Protein AF-0000000087043445 (afdb_homodimer)

Secondary structure (DSSP, 8-state):
------------------PPPPSS---SHHHHHHHHHHHHHHHHHHHHHHHHHTT-EEEEEEE-TT--EEEEESS--S-GGGSTTTSHHHHT-/------------------PPPPSS---SHHHHHHHHHHHHHHHHHHHHHHHHHTT-EEEEEEE-TT--EEEEESS--S-GGGSTTTSHHHHT-

Foldseek 3Di:
DPPPPPPPPPPPPVPPPDDDDDPDQDDPPVVNVVVCVVVVVVVQVVQVVCCVVVVDWDKDWDADPVGDIDIDTDDPPPPCCPPPCNVVVVPPD/DPPPPPPPPPPPPVPPPDDDDDPDQDDPPVVNVVCCVVVVVVVQVVQVVCCVVVVDWDKDWDADPVGDIDIDTDDPPPPCCPPDCNVVVVPPD

Sequence (186 aa):
MEFPDVESESSSQKKMGRVKIEINRIENTTNRQVTFRKRRNGLLKKAYELSVLCDAEVALVVFSGRGRLCEYANRFPFNPFLSSANLLIFFSSMEFPDVESESSSQKKMGRVKIEINRIENTTNRQVTFRKRRNGLLKKAYELSVLCDAEVALVVFSGRGRLCEYANRFPFNPFLSSANLLIFFSS

Organism: Hibiscus syriacus (NCBI:txid106335)

pLDDT: mean 72.51, std 27.12, range [26.03, 98.69]

Structure (mmCIF, N/CA/C/O backbone):
data_AF-0000000087043445-model_v1
#
loop_
_entity.id
_entity.type
_entity.pdbx_description
1 polymer 'Floral homeotic protein AGAMOUS'
#
loop_
_atom_site.group_PDB
_atom_site.id
_atom_site.type_symbol
_atom_site.label_atom_id
_atom_site.label_alt_id
_atom_site.label_comp_id
_atom_site.label_asym_id
_atom_site.label_entity_id
_atom_site.label_seq_id
_atom_site.pdbx_PDB_ins_code
_atom_site.Cartn_x
_atom_site.Cartn_y
_atom_site.Cartn_z
_atom_site.occupancy
_atom_site.B_iso_or_equiv
_atom_site.auth_seq_id
_atom_site.auth_comp_id
_atom_site.auth_asym_id
_atom_site.auth_atom_id
_atom_site.pdbx_PDB_model_num
ATOM 1 N N . MET A 1 1 ? -5.277 1.987 -66.188 1 26.03 1 MET A N 1
ATOM 2 C CA . MET A 1 1 ? -4.082 1.987 -65.312 1 26.03 1 MET A CA 1
ATOM 3 C C . MET A 1 1 ? -4.445 2.188 -63.875 1 26.03 1 MET A C 1
ATOM 5 O O . MET A 1 1 ? -4.828 3.287 -63.469 1 26.03 1 MET A O 1
ATOM 9 N N . GLU A 1 2 ? -5.176 1.255 -63.219 1 32.53 2 GLU A N 1
ATOM 10 C CA . GLU A 1 2 ? -5.723 1.329 -61.875 1 32.53 2 GLU A CA 1
ATOM 11 C C . GLU A 1 2 ? -4.613 1.522 -60.844 1 32.53 2 GLU A C 1
ATOM 13 O O . GLU A 1 2 ? -3.561 0.89 -60.938 1 32.53 2 GLU A O 1
ATOM 18 N N . PHE A 1 3 ? -4.355 2.809 -60.406 1 31.34 3 PHE A N 1
ATOM 19 C CA . PHE A 1 3 ? -3.293 3.076 -59.438 1 31.34 3 PHE A CA 1
ATOM 20 C C . PHE A 1 3 ? -3.41 2.152 -58.25 1 31.34 3 PHE A C 1
ATOM 22 O O . PHE A 1 3 ? -4.504 1.96 -57.719 1 31.34 3 PHE A O 1
ATOM 29 N N . PRO A 1 4 ? -2.611 1.099 -58.188 1 34.19 4 PRO A N 1
ATOM 30 C CA . PRO A 1 4 ? -2.701 0.21 -57.031 1 34.19 4 PRO A CA 1
ATOM 31 C C . PRO A 1 4 ? -2.709 0.969 -55.719 1 34.19 4 PRO A C 1
ATOM 33 O O . PRO A 1 4 ? -2.17 2.076 -55.625 1 34.19 4 PRO A O 1
ATOM 36 N N . ASP A 1 5 ? -3.789 0.954 -54.969 1 37.91 5 ASP A N 1
ATOM 37 C CA . ASP A 1 5 ? -3.992 1.419 -53.594 1 37.91 5 ASP A CA 1
ATOM 38 C C . ASP A 1 5 ? -2.76 1.151 -52.75 1 37.91 5 ASP A C 1
ATOM 40 O O . ASP A 1 5 ? -2.32 0.006 -52.625 1 37.91 5 ASP A O 1
ATOM 44 N N . VAL A 1 6 ? -1.716 1.976 -52.875 1 34.97 6 VAL A N 1
ATOM 45 C CA . VAL A 1 6 ? -0.587 1.986 -51.938 1 34.97 6 VAL A CA 1
ATOM 46 C C . VAL A 1 6 ? -1.081 1.727 -50.5 1 34.97 6 VAL A C 1
ATOM 48 O O . VAL A 1 6 ? -1.881 2.498 -49.969 1 34.97 6 VAL A O 1
ATOM 51 N N . GLU A 1 7 ? -1.527 0.513 -50.219 1 35.31 7 GLU A N 1
ATOM 52 C CA . GLU A 1 7 ? -1.746 0.053 -48.844 1 35.31 7 GLU A CA 1
ATOM 53 C C . GLU A 1 7 ? -0.686 0.609 -47.906 1 35.31 7 GLU A C 1
ATOM 55 O O . GLU A 1 7 ? 0.51 0.382 -48.094 1 35.31 7 GLU A O 1
ATOM 60 N N . SER A 1 8 ? -0.667 1.939 -47.719 1 35.84 8 SER A N 1
ATOM 61 C CA . SER A 1 8 ? 0.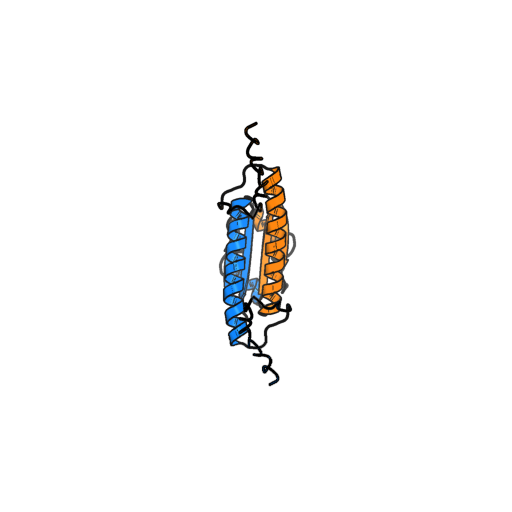141 2.502 -46.625 1 35.84 8 SER A CA 1
ATOM 62 C C . SER A 1 8 ? 0.158 1.584 -45.406 1 35.84 8 SER A C 1
ATOM 64 O O . SER A 1 8 ? -0.896 1.229 -44.875 1 35.84 8 SER A O 1
ATOM 66 N N . GLU A 1 9 ? 0.936 0.579 -45.5 1 34.88 9 GLU A N 1
ATOM 67 C CA . GLU A 1 9 ? 1.265 -0.148 -44.281 1 34.88 9 GLU A CA 1
ATOM 68 C C . GLU A 1 9 ? 1.546 0.811 -43.125 1 34.88 9 GLU A C 1
ATOM 70 O O . GLU A 1 9 ? 2.508 1.579 -43.156 1 34.88 9 GLU A O 1
ATOM 75 N N . SER A 1 10 ? 0.616 1.791 -42.906 1 37.53 10 SER A N 1
ATOM 76 C CA . SER A 1 10 ? 0.773 2.537 -41.656 1 37.53 10 SER A CA 1
ATOM 77 C C . SER A 1 10 ? 1.274 1.637 -40.531 1 37.53 10 SER A C 1
ATOM 79 O O . SER A 1 10 ? 0.738 0.548 -40.312 1 37.53 10 SER A O 1
ATOM 81 N N . SER A 1 11 ? 2.521 1.503 -40.531 1 39.22 11 SER A N 1
ATOM 82 C CA . SER A 1 11 ? 3.193 0.954 -39.344 1 39.22 11 SER A CA 1
ATOM 83 C C . SER A 1 11 ? 2.539 1.44 -38.062 1 39.22 11 SER A C 1
ATOM 85 O O . SER A 1 11 ? 2.564 2.635 -37.75 1 39.22 11 SER A O 1
ATOM 87 N N . SER A 1 12 ? 1.272 1.243 -37.938 1 40.56 12 SER A N 1
ATOM 88 C CA . SER A 1 12 ? 0.615 1.499 -36.656 1 40.56 12 SER A CA 1
ATOM 89 C C . SER A 1 12 ? 1.502 1.088 -35.469 1 40.56 12 SER A C 1
ATOM 91 O O . SER A 1 12 ? 1.851 -0.087 -35.344 1 40.56 12 SER A O 1
ATOM 93 N N . GLN A 1 13 ? 2.535 1.795 -35.375 1 39.47 13 GLN A N 1
ATOM 94 C CA . GLN A 1 13 ? 3.223 1.585 -34.094 1 39.47 13 GLN A CA 1
ATOM 95 C C . GLN A 1 13 ? 2.225 1.366 -32.969 1 39.47 13 GLN A C 1
ATOM 97 O O . GLN A 1 13 ? 1.345 2.199 -32.75 1 39.47 13 GLN A O 1
ATOM 102 N N . LYS A 1 14 ? 1.596 0.323 -33.031 1 42.31 14 LYS A N 1
ATOM 103 C CA . LYS A 1 14 ? 0.845 -0.032 -31.828 1 42.31 14 LYS A CA 1
ATOM 104 C C . LYS A 1 14 ? 1.452 0.618 -30.594 1 42.31 14 LYS A C 1
ATOM 106 O O . LYS A 1 14 ? 2.621 0.385 -30.266 1 42.31 14 LYS A O 1
ATOM 111 N N . LYS A 1 15 ? 1.389 1.939 -30.516 1 46.16 15 LYS A N 1
ATOM 112 C CA . LYS A 1 15 ? 1.646 2.523 -29.203 1 46.16 15 LYS A CA 1
ATOM 113 C C . LYS A 1 15 ? 1.401 1.507 -28.094 1 46.16 15 LYS A C 1
ATOM 115 O O . LYS A 1 15 ? 0.29 0.994 -27.953 1 46.16 15 LYS A O 1
ATOM 120 N N . MET A 1 16 ? 2.348 0.591 -28 1 49.06 16 MET A N 1
ATOM 121 C CA . MET A 1 16 ? 2.354 -0.522 -27.047 1 49.06 16 MET A CA 1
ATOM 122 C C . MET A 1 16 ? 1.963 -0.052 -25.656 1 49.06 16 MET A C 1
ATOM 124 O O . MET A 1 16 ? 2.795 0.479 -24.922 1 49.06 16 MET A O 1
ATOM 128 N N . GLY A 1 17 ? 1.003 0.695 -25.641 1 47.09 17 GLY A N 1
ATOM 129 C CA . GLY A 1 17 ? 0.558 1.054 -24.297 1 47.09 17 GLY A CA 1
ATOM 130 C C . GLY A 1 17 ? 0.251 -0.151 -23.422 1 47.09 17 GLY A C 1
ATOM 131 O O . GLY A 1 17 ? 0.456 -1.293 -23.844 1 47.09 17 GLY A O 1
ATOM 132 N N . ARG A 1 18 ? 0.185 0.085 -22.109 1 65.69 18 ARG A N 1
ATOM 133 C CA . ARG A 1 18 ? -0.075 -0.956 -21.125 1 65.69 18 ARG A CA 1
ATOM 134 C C . ARG A 1 18 ? -1.445 -1.588 -21.344 1 65.69 18 ARG A C 1
ATOM 136 O O . ARG A 1 18 ? -2.438 -0.881 -21.531 1 65.69 18 ARG A O 1
ATOM 143 N N . VAL A 1 19 ? -1.435 -2.812 -21.969 1 73.25 19 VAL A N 1
ATOM 144 C CA . VAL A 1 19 ? -2.65 -3.619 -22 1 73.25 19 VAL A CA 1
ATOM 145 C C . VAL A 1 19 ? -3.252 -3.686 -20.594 1 73.25 19 VAL A C 1
ATOM 147 O O . VAL A 1 19 ? -2.525 -3.801 -19.609 1 73.25 19 VAL A O 1
ATOM 150 N N . LYS A 1 20 ? -4.527 -3.451 -20.609 1 83.94 20 LYS A N 1
ATOM 151 C CA . LYS A 1 20 ? -5.219 -3.656 -19.344 1 83.94 20 LYS A CA 1
ATOM 152 C C . LYS A 1 20 ? -5.129 -5.113 -18.891 1 83.94 20 LYS A C 1
ATOM 154 O O . LYS A 1 20 ? -5.438 -6.023 -19.672 1 83.94 20 LYS A O 1
ATOM 159 N N . ILE A 1 21 ? -4.586 -5.254 -17.812 1 86.31 21 ILE A N 1
ATOM 160 C CA . ILE A 1 21 ? -4.426 -6.609 -17.297 1 86.31 21 ILE A CA 1
ATOM 161 C C . ILE A 1 21 ? -5.562 -6.93 -16.328 1 86.31 21 ILE A C 1
ATOM 163 O O . ILE A 1 21 ? -6.016 -6.055 -15.578 1 86.31 21 ILE A O 1
ATOM 167 N N . GLU A 1 22 ? -6.141 -8.062 -16.594 1 93.56 22 GLU A N 1
ATOM 168 C CA . GLU A 1 22 ? -7.066 -8.594 -15.594 1 93.56 22 GLU A CA 1
ATOM 169 C C . GLU A 1 22 ? -6.34 -8.961 -14.305 1 93.56 22 GLU A C 1
ATOM 171 O O . GLU A 1 22 ? -5.227 -9.484 -14.344 1 93.56 22 GLU A O 1
ATOM 176 N N . ILE A 1 23 ? -7.086 -8.758 -13.188 1 97.25 23 ILE A N 1
ATOM 177 C CA . ILE A 1 23 ? -6.453 -9.055 -11.914 1 97.25 23 ILE A CA 1
ATOM 178 C C . ILE A 1 23 ? -6.672 -10.523 -11.555 1 97.25 23 ILE A C 1
ATOM 180 O O . ILE A 1 23 ? -7.633 -10.859 -10.859 1 97.25 23 ILE A O 1
ATOM 184 N N . ASN A 1 24 ? -5.852 -11.266 -12.039 1 97.44 24 ASN A N 1
ATOM 185 C CA . ASN A 1 24 ? -5.711 -12.688 -11.75 1 97.44 24 ASN A CA 1
ATOM 186 C C . ASN A 1 24 ? -4.25 -13.078 -11.547 1 97.44 24 ASN A C 1
ATOM 188 O O . ASN A 1 24 ? -3.348 -12.391 -12.031 1 97.44 24 ASN A O 1
ATOM 192 N N . ARG A 1 25 ? -4.164 -14.148 -10.859 1 97.12 25 ARG A N 1
ATOM 193 C CA . ARG A 1 25 ? -2.793 -14.602 -10.648 1 97.12 25 ARG A CA 1
ATOM 194 C C . ARG A 1 25 ? -2.057 -14.758 -11.977 1 97.12 25 ARG A C 1
ATOM 196 O O . ARG A 1 25 ? -2.582 -15.352 -12.922 1 97.12 25 ARG A O 1
ATOM 203 N N . ILE A 1 26 ? -0.936 -14.211 -12 1 97 26 ILE A N 1
ATOM 204 C CA . ILE A 1 26 ? -0.081 -14.367 -13.172 1 97 26 ILE A CA 1
ATOM 205 C C . ILE A 1 26 ? 0.565 -15.75 -13.156 1 97 26 ILE A C 1
ATOM 207 O O . ILE A 1 26 ? 1.312 -16.094 -12.234 1 97 26 ILE A O 1
ATOM 211 N N . GLU A 1 27 ? 0.453 -16.516 -14.156 1 97.38 27 GLU A N 1
ATOM 212 C CA . GLU A 1 27 ? 0.873 -17.922 -14.148 1 97.38 27 GLU A CA 1
ATOM 213 C C . GLU A 1 27 ? 2.336 -18.062 -14.562 1 97.38 27 GLU A C 1
ATOM 215 O O . GLU A 1 27 ? 3.045 -18.938 -14.062 1 97.38 27 GLU A O 1
ATOM 220 N N . ASN A 1 28 ? 2.699 -17.328 -15.57 1 96.56 28 ASN A N 1
ATOM 221 C CA . ASN A 1 28 ? 4.113 -17.375 -15.922 1 96.56 28 ASN A CA 1
ATOM 222 C C . ASN A 1 28 ? 4.996 -16.906 -14.766 1 96.56 28 ASN A C 1
ATOM 224 O O . ASN A 1 28 ? 4.891 -15.75 -14.328 1 96.56 28 ASN A O 1
ATOM 228 N N . THR A 1 29 ? 5.84 -17.688 -14.328 1 96.12 29 THR A N 1
ATOM 229 C CA . THR A 1 29 ? 6.625 -17.453 -13.125 1 96.12 29 THR A CA 1
ATOM 230 C C . THR A 1 29 ? 7.535 -16.234 -13.297 1 96.12 29 THR A C 1
ATOM 232 O O . THR A 1 29 ? 7.641 -15.398 -12.398 1 96.12 29 THR A O 1
ATOM 235 N N . THR A 1 30 ? 8.234 -16.203 -14.406 1 96.94 30 THR A N 1
ATOM 236 C CA . THR A 1 30 ? 9.156 -15.102 -14.648 1 96.94 30 THR A CA 1
ATOM 237 C C . THR A 1 30 ? 8.422 -13.766 -14.633 1 96.94 30 THR A C 1
ATOM 239 O O . THR A 1 30 ? 8.852 -12.82 -13.969 1 96.94 30 THR A O 1
ATOM 242 N N . ASN A 1 31 ? 7.305 -13.727 -15.344 1 96.5 31 ASN A N 1
ATOM 243 C CA . ASN A 1 31 ? 6.504 -12.508 -15.359 1 96.5 31 ASN A CA 1
ATOM 244 C C . ASN A 1 31 ? 5.961 -12.172 -13.977 1 96.5 31 ASN A C 1
ATOM 246 O O . ASN A 1 31 ? 5.918 -11 -13.586 1 96.5 31 ASN A O 1
ATOM 250 N N . ARG A 1 32 ? 5.488 -13.164 -13.297 1 96.88 32 ARG A N 1
ATOM 251 C CA . ARG A 1 32 ? 4.965 -12.945 -11.953 1 96.88 32 ARG A CA 1
ATOM 252 C C . ARG A 1 32 ? 6.023 -12.328 -11.039 1 96.88 32 ARG A C 1
ATOM 254 O O . ARG A 1 32 ? 5.727 -11.422 -10.266 1 96.88 32 ARG A O 1
ATOM 261 N N . GLN A 1 33 ? 7.148 -12.82 -11.18 1 96.88 33 GLN A N 1
ATOM 262 C CA . GLN A 1 33 ? 8.242 -12.305 -10.367 1 96.88 33 GLN A CA 1
ATOM 263 C C . GLN A 1 33 ? 8.547 -10.844 -10.703 1 96.88 33 GLN A C 1
ATOM 265 O O . GLN A 1 33 ? 8.773 -10.023 -9.812 1 96.88 33 GLN A O 1
ATOM 270 N N . VAL A 1 34 ? 8.602 -10.586 -12 1 97.62 34 VAL A N 1
ATOM 271 C CA . VAL A 1 34 ? 8.875 -9.227 -12.445 1 97.62 34 VAL A CA 1
ATOM 272 C C . VAL A 1 34 ? 7.77 -8.289 -11.961 1 97.62 34 VAL A C 1
ATOM 274 O O . VAL A 1 34 ? 8.055 -7.215 -11.43 1 97.62 34 VAL A O 1
ATOM 277 N N . THR A 1 35 ? 6.504 -8.672 -12.195 1 97 35 THR A N 1
ATOM 278 C CA . THR A 1 35 ? 5.371 -7.875 -11.742 1 97 35 THR A CA 1
ATOM 279 C C . THR A 1 35 ? 5.426 -7.676 -10.227 1 97 35 THR A C 1
ATOM 281 O O . THR A 1 35 ? 5.195 -6.57 -9.734 1 97 35 THR A O 1
ATOM 284 N N . PHE A 1 36 ? 5.73 -8.719 -9.438 1 97.5 36 PHE A N 1
ATOM 285 C CA . PHE A 1 36 ? 5.82 -8.625 -7.988 1 97.5 36 PHE A CA 1
ATOM 286 C C . PHE A 1 36 ? 6.781 -7.523 -7.57 1 97.5 36 PHE A C 1
ATOM 288 O O . PHE A 1 36 ? 6.438 -6.668 -6.754 1 97.5 36 PHE A O 1
ATOM 295 N N . ARG A 1 37 ? 7.926 -7.566 -8.172 1 97.38 37 ARG A N 1
ATOM 296 C CA . ARG A 1 37 ? 8.938 -6.582 -7.801 1 97.38 37 ARG A CA 1
ATOM 297 C C . ARG A 1 37 ? 8.453 -5.164 -8.102 1 97.38 37 ARG A C 1
ATOM 299 O O . ARG A 1 37 ? 8.578 -4.27 -7.262 1 97.38 37 ARG A O 1
ATOM 306 N N . LYS A 1 38 ? 7.965 -5 -9.289 1 97.69 38 LYS A N 1
ATOM 307 C CA . LYS A 1 38 ? 7.52 -3.676 -9.711 1 97.69 38 LYS A CA 1
ATOM 308 C C . LYS A 1 38 ? 6.383 -3.17 -8.836 1 97.69 38 LYS A C 1
ATOM 310 O O . LYS A 1 38 ? 6.418 -2.033 -8.352 1 97.69 38 LYS A O 1
ATOM 315 N N . ARG A 1 39 ? 5.449 -4.008 -8.648 1 98.44 39 ARG A N 1
ATOM 316 C CA . ARG A 1 39 ? 4.277 -3.6 -7.875 1 98.44 39 ARG A CA 1
ATOM 317 C C . ARG A 1 39 ? 4.625 -3.447 -6.398 1 98.44 39 ARG A C 1
ATOM 319 O O . ARG A 1 39 ? 4.105 -2.559 -5.719 1 98.44 39 ARG A O 1
ATOM 326 N N . ARG A 1 40 ? 5.355 -4.324 -5.887 1 97.88 40 ARG A N 1
ATOM 327 C CA . ARG A 1 40 ? 5.82 -4.188 -4.512 1 97.88 40 ARG A CA 1
ATOM 328 C C . ARG A 1 40 ? 6.484 -2.834 -4.289 1 97.88 40 ARG A C 1
ATOM 330 O O . ARG A 1 40 ? 6.16 -2.125 -3.332 1 97.88 40 ARG A O 1
ATOM 337 N N . ASN A 1 41 ? 7.441 -2.504 -5.219 1 98.44 41 ASN A N 1
ATOM 338 C CA . ASN A 1 41 ? 8.141 -1.228 -5.098 1 98.44 41 ASN A CA 1
ATOM 339 C C . ASN A 1 41 ? 7.172 -0.05 -5.176 1 98.44 41 ASN A C 1
ATOM 341 O O . ASN A 1 41 ? 7.309 0.923 -4.434 1 98.44 41 ASN A O 1
ATOM 345 N N . GLY A 1 42 ? 6.273 -0.141 -6.082 1 98.69 42 GLY A N 1
ATOM 346 C CA . GLY A 1 42 ? 5.262 0.898 -6.184 1 98.69 42 GLY A CA 1
ATOM 347 C C . GLY A 1 42 ? 4.43 1.05 -4.926 1 98.69 42 GLY A C 1
ATOM 348 O O . GLY A 1 42 ? 4.137 2.17 -4.5 1 98.69 42 GLY A O 1
ATOM 349 N N . LEU A 1 43 ? 3.994 -0.013 -4.344 1 98.62 43 LEU A N 1
ATOM 350 C CA . LEU A 1 43 ? 3.188 -0.01 -3.131 1 98.62 43 LEU A CA 1
ATOM 351 C C . LEU A 1 43 ? 3.943 0.637 -1.976 1 98.62 43 LEU A C 1
ATOM 353 O O . LEU A 1 43 ? 3.383 1.449 -1.236 1 98.62 43 LEU A O 1
ATOM 357 N N . LEU A 1 44 ? 5.203 0.282 -1.885 1 98.19 44 LEU A N 1
ATOM 358 C CA . LEU A 1 44 ? 6.039 0.85 -0.831 1 98.19 44 LEU A CA 1
ATOM 359 C C . LEU A 1 44 ? 6.18 2.357 -1.003 1 98.19 44 LEU A C 1
ATOM 361 O O . LEU A 1 44 ? 6.098 3.109 -0.029 1 98.19 44 LEU A O 1
ATOM 365 N N . LYS A 1 45 ? 6.43 2.785 -2.191 1 98.25 45 LYS A N 1
ATOM 366 C CA . LYS A 1 45 ? 6.539 4.211 -2.486 1 98.25 45 LYS A CA 1
ATOM 367 C C . LYS A 1 45 ? 5.258 4.949 -2.113 1 98.25 45 LYS A C 1
ATOM 369 O O . LYS A 1 45 ? 5.301 6.004 -1.48 1 98.25 45 LYS A O 1
ATOM 374 N N . LYS A 1 46 ? 4.215 4.355 -2.482 1 98.44 46 LYS A N 1
ATOM 375 C CA . LYS A 1 46 ? 2.928 4.992 -2.217 1 98.44 46 LYS A CA 1
ATOM 376 C C . LYS A 1 46 ? 2.645 5.051 -0.718 1 98.44 46 LYS A C 1
ATOM 378 O O . LYS A 1 46 ? 2.016 5.996 -0.238 1 98.44 46 LYS A O 1
ATOM 383 N N . ALA A 1 47 ? 2.982 4.047 0.009 1 98.06 47 ALA A N 1
ATOM 384 C CA . ALA A 1 47 ? 2.838 4.059 1.463 1 98.06 47 ALA A CA 1
ATOM 385 C C . ALA A 1 47 ? 3.635 5.199 2.084 1 98.06 47 ALA A C 1
ATOM 387 O O . ALA A 1 47 ? 3.131 5.922 2.949 1 98.06 47 ALA A O 1
ATOM 388 N N . TYR A 1 48 ? 4.863 5.352 1.72 1 97.88 48 TYR A N 1
ATOM 389 C CA . TYR A 1 48 ? 5.715 6.445 2.174 1 97.88 48 TYR A CA 1
ATOM 390 C C . TYR A 1 48 ? 5.074 7.793 1.868 1 97.88 48 TYR A C 1
ATOM 392 O O . TYR A 1 48 ? 5.023 8.672 2.73 1 97.88 48 TYR A O 1
ATOM 400 N N . GLU A 1 49 ? 4.707 7.965 0.621 1 98.44 49 GLU A N 1
ATOM 401 C CA . GLU A 1 49 ? 4.098 9.219 0.196 1 98.44 49 GLU A CA 1
ATOM 402 C C . GLU A 1 49 ? 2.883 9.562 1.05 1 98.44 49 GLU A C 1
ATOM 404 O O . GLU A 1 49 ? 2.729 10.703 1.495 1 98.44 49 GLU A O 1
ATOM 409 N N . LEU A 1 50 ? 2.016 8.633 1.194 1 97.94 50 LEU A N 1
ATOM 410 C CA . LEU A 1 50 ? 0.822 8.852 2.006 1 97.94 50 LEU A CA 1
ATOM 411 C C . LEU A 1 50 ? 1.197 9.281 3.42 1 97.94 50 LEU A C 1
ATOM 413 O O . LEU A 1 50 ? 0.586 10.195 3.979 1 97.94 50 LEU A O 1
ATOM 417 N N . SER A 1 51 ? 2.141 8.539 4.008 1 97 51 SER A N 1
ATOM 418 C CA . SER A 1 51 ? 2.553 8.828 5.375 1 97 51 SER A CA 1
ATOM 419 C C . SER A 1 51 ? 3.027 10.273 5.516 1 97 51 SER A C 1
ATOM 421 O O . SER A 1 51 ? 2.703 10.945 6.496 1 97 51 SER A O 1
ATOM 423 N N . VAL A 1 52 ? 3.77 10.789 4.539 1 97.56 52 VAL A N 1
ATOM 424 C CA . VAL A 1 52 ? 4.352 12.117 4.613 1 97.5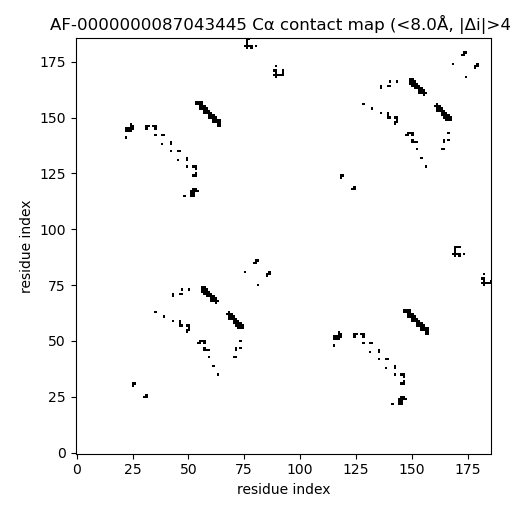6 52 VAL A CA 1
ATOM 425 C C . VAL A 1 52 ? 3.305 13.164 4.234 1 97.56 52 VAL A C 1
ATOM 427 O O . VAL A 1 52 ? 3.1 14.141 4.961 1 97.56 52 VAL A O 1
ATOM 430 N N . LEU A 1 53 ? 2.613 12.938 3.162 1 97.44 53 LEU A N 1
ATOM 431 C CA . LEU A 1 53 ? 1.657 13.922 2.66 1 97.44 53 LEU A CA 1
ATOM 432 C C . LEU A 1 53 ? 0.553 14.172 3.68 1 97.44 53 LEU A C 1
ATOM 434 O O . LEU A 1 53 ? 0.103 15.312 3.846 1 97.44 53 LEU A O 1
ATOM 438 N N . CYS A 1 54 ? 0.148 13.141 4.34 1 97.5 54 CYS A N 1
ATOM 439 C CA . CYS A 1 54 ? -1.07 13.25 5.137 1 97.5 54 CYS A CA 1
ATOM 440 C C . CYS A 1 54 ? -0.775 13.047 6.617 1 97.5 54 CYS A C 1
ATOM 442 O O . CYS A 1 54 ? -1.691 12.844 7.418 1 97.5 54 CYS A O 1
ATOM 444 N N . ASP A 1 55 ? 0.441 12.992 6.883 1 95.5 55 ASP A N 1
ATOM 445 C CA . ASP A 1 55 ? 0.808 12.773 8.281 1 95.5 55 ASP A CA 1
ATOM 446 C C . ASP A 1 55 ? 0.063 11.57 8.859 1 95.5 55 ASP A C 1
ATOM 448 O O . ASP A 1 55 ? -0.553 11.672 9.922 1 95.5 55 ASP A O 1
ATOM 452 N N . ALA A 1 56 ? 0.038 10.625 8.148 1 94.81 56 ALA A N 1
ATOM 453 C CA . ALA A 1 56 ? -0.633 9.391 8.539 1 94.81 56 ALA A CA 1
ATOM 454 C C . ALA A 1 56 ? 0.37 8.352 9.039 1 94.81 56 ALA A C 1
ATOM 456 O O . ALA A 1 56 ? 1.56 8.43 8.719 1 94.81 56 ALA A O 1
ATOM 457 N N . GLU A 1 57 ? -0.102 7.477 9.867 1 91.88 57 GLU A N 1
ATOM 458 C CA . GLU A 1 57 ? 0.668 6.293 10.234 1 91.88 57 GLU A CA 1
ATOM 459 C C . GLU A 1 57 ? 0.357 5.121 9.312 1 91.88 57 GLU A C 1
ATOM 461 O O . GLU A 1 57 ? -0.81 4.781 9.102 1 91.88 57 GLU A O 1
ATOM 466 N N . VAL A 1 58 ? 1.418 4.598 8.797 1 93.69 58 VAL A N 1
ATOM 467 C CA . VAL A 1 58 ? 1.251 3.527 7.816 1 93.69 58 VAL A CA 1
ATOM 468 C C . VAL A 1 58 ? 2.207 2.379 8.141 1 93.69 58 VAL A C 1
ATOM 470 O O . VAL A 1 58 ? 3.373 2.607 8.461 1 93.69 58 VAL A O 1
ATOM 473 N N . ALA A 1 59 ? 1.68 1.185 8.109 1 90.5 59 ALA A N 1
ATOM 474 C CA . ALA A 1 59 ? 2.469 -0.043 8.156 1 90.5 59 ALA A CA 1
ATOM 475 C C . ALA A 1 59 ? 2.078 -0.995 7.031 1 90.5 59 ALA A C 1
ATOM 477 O O . ALA A 1 59 ? 0.89 -1.186 6.754 1 90.5 59 ALA A O 1
ATOM 478 N N . LEU A 1 60 ? 3.068 -1.575 6.383 1 91.44 60 LEU A N 1
ATOM 479 C CA . LEU A 1 60 ? 2.881 -2.475 5.25 1 91.44 60 LEU A CA 1
ATOM 480 C C . LEU A 1 60 ? 3.855 -3.645 5.316 1 91.44 60 LEU A C 1
ATOM 482 O O . LEU A 1 60 ? 5.047 -3.453 5.562 1 91.44 60 LEU A O 1
ATOM 486 N N . VAL A 1 61 ? 3.285 -4.82 5.16 1 90.44 61 VAL A N 1
ATOM 487 C CA . VAL A 1 61 ? 4.102 -6.027 5.102 1 90.44 61 VAL A CA 1
ATOM 488 C C . VAL A 1 61 ? 3.734 -6.84 3.859 1 90.44 61 VAL A C 1
ATOM 490 O O . VAL A 1 61 ? 2.553 -7.066 3.586 1 90.44 61 VAL A O 1
ATOM 493 N N . VAL A 1 62 ? 4.711 -7.266 3.135 1 92.44 62 VAL A N 1
ATOM 494 C CA . VAL A 1 62 ? 4.508 -8.055 1.922 1 92.44 62 VAL A CA 1
ATOM 495 C C . VAL A 1 62 ? 5.422 -9.273 1.938 1 92.44 62 VAL A C 1
ATOM 497 O O . VAL A 1 62 ? 6.625 -9.148 2.188 1 92.44 62 VAL A O 1
ATOM 500 N N . PHE A 1 63 ? 4.848 -10.391 1.686 1 90.69 63 PHE A N 1
ATOM 501 C CA . PHE A 1 63 ? 5.621 -11.609 1.521 1 90.69 63 PHE A CA 1
ATOM 502 C C . PHE A 1 63 ? 5.512 -12.133 0.094 1 90.69 63 PHE A C 1
ATOM 504 O O . PHE A 1 63 ? 4.418 -12.203 -0.467 1 90.69 63 PHE A O 1
ATOM 511 N N . SER A 1 64 ? 6.602 -12.461 -0.42 1 88.06 64 SER A N 1
ATOM 512 C CA . SER A 1 64 ? 6.586 -13.102 -1.729 1 88.06 64 SER A CA 1
ATOM 513 C C . SER A 1 64 ? 6.141 -14.555 -1.624 1 88.06 64 SER A C 1
ATOM 515 O O . SER A 1 64 ? 6.086 -15.117 -0.528 1 88.06 64 SER A O 1
ATOM 517 N N . GLY A 1 65 ? 5.879 -15.164 -2.768 1 83.88 65 GLY A N 1
ATOM 518 C CA . GLY A 1 65 ? 5.562 -16.578 -2.812 1 83.88 65 GLY A CA 1
ATOM 519 C C . GLY A 1 65 ? 6.664 -17.453 -2.25 1 83.88 65 GLY A C 1
ATOM 520 O O . GLY A 1 65 ? 6.402 -18.562 -1.759 1 83.88 65 GLY A O 1
ATOM 521 N N . ARG A 1 66 ? 7.914 -16.953 -2.268 1 84.81 66 ARG A N 1
ATOM 522 C CA . ARG A 1 66 ? 9.047 -17.719 -1.75 1 84.81 66 ARG A CA 1
ATOM 523 C C . ARG A 1 66 ? 9.305 -17.391 -0.282 1 84.81 66 ARG A C 1
ATOM 525 O O . ARG A 1 66 ? 10.305 -17.828 0.292 1 84.81 66 ARG A O 1
ATOM 532 N N . GLY A 1 67 ? 8.539 -16.453 0.202 1 83.75 67 GLY A N 1
ATOM 533 C CA . GLY A 1 67 ? 8.625 -16.172 1.626 1 83.75 67 GLY A CA 1
ATOM 534 C C . GLY A 1 67 ? 9.531 -15 1.948 1 83.75 67 GLY A C 1
ATOM 535 O O . GLY A 1 67 ? 9.859 -14.766 3.113 1 83.75 67 GLY A O 1
ATOM 536 N N . ARG A 1 68 ? 9.953 -14.32 0.978 1 89.25 68 ARG A N 1
ATOM 537 C CA . ARG A 1 68 ? 10.758 -13.133 1.239 1 89.25 68 ARG A CA 1
ATOM 538 C C . ARG A 1 68 ? 9.898 -11.984 1.735 1 89.25 68 ARG A C 1
ATOM 540 O O . ARG A 1 68 ? 8.844 -11.703 1.165 1 89.25 68 ARG A O 1
ATOM 547 N N . LEU A 1 69 ? 10.43 -11.336 2.799 1 87.31 69 LEU A N 1
ATOM 548 C CA . LEU A 1 69 ? 9.664 -10.273 3.447 1 87.31 69 LEU A CA 1
ATOM 549 C C . LEU A 1 69 ? 10.133 -8.898 2.979 1 87.31 69 LEU A C 1
ATOM 551 O O . LEU A 1 69 ? 11.344 -8.656 2.867 1 87.31 69 LEU A O 1
ATOM 555 N N . CYS A 1 70 ? 9.242 -8.016 2.678 1 92.44 70 CYS A N 1
ATOM 556 C CA . CYS A 1 70 ? 9.438 -6.578 2.506 1 92.44 70 CYS A CA 1
ATOM 557 C C . CYS A 1 70 ? 8.453 -5.789 3.367 1 92.44 70 CYS A C 1
ATOM 559 O O . CYS A 1 70 ? 7.285 -6.16 3.48 1 92.44 70 CYS A O 1
ATOM 561 N N . GLU A 1 71 ? 8.953 -4.688 3.967 1 89 71 GLU A N 1
ATOM 562 C CA . GLU A 1 71 ? 8.055 -3.963 4.863 1 89 71 GLU A CA 1
ATOM 563 C C . GLU A 1 71 ? 8.359 -2.467 4.859 1 89 71 GLU A C 1
ATOM 565 O O . GLU A 1 71 ? 9.453 -2.053 4.465 1 89 71 GLU A O 1
ATOM 570 N N . TYR A 1 72 ? 7.348 -1.764 5.266 1 89.69 72 TYR A N 1
ATOM 571 C CA . TYR A 1 72 ? 7.43 -0.329 5.516 1 89.69 72 TYR A CA 1
ATOM 572 C C . TYR A 1 72 ? 6.598 0.061 6.73 1 89.69 72 TYR A C 1
ATOM 574 O O . TYR A 1 72 ? 5.492 -0.445 6.922 1 89.69 72 TYR A O 1
ATOM 582 N N . ALA A 1 73 ? 7.191 0.896 7.629 1 90.38 73 ALA A N 1
ATOM 583 C CA . ALA A 1 73 ? 6.465 1.535 8.719 1 90.38 73 ALA A CA 1
ATOM 584 C C . ALA A 1 73 ? 7.066 2.895 9.062 1 90.38 73 ALA A C 1
ATOM 586 O O . ALA A 1 73 ? 8.289 3.039 9.125 1 90.38 73 ALA A O 1
ATOM 587 N N . ASN A 1 74 ? 6.305 3.924 9.203 1 89.12 74 ASN A N 1
ATOM 588 C CA . ASN A 1 74 ? 6.895 5.223 9.523 1 89.12 74 ASN A CA 1
ATOM 589 C C . ASN A 1 74 ? 6.883 5.492 11.023 1 89.12 74 ASN A C 1
ATOM 591 O O . ASN A 1 74 ? 7.594 6.375 11.508 1 89.12 74 ASN A O 1
ATOM 595 N N . ARG A 1 75 ? 6 5.152 11.727 1 69.19 75 ARG A N 1
ATOM 596 C CA . ARG A 1 75 ? 6.043 5.324 13.172 1 69.19 75 ARG A CA 1
ATOM 597 C C . ARG A 1 75 ? 6.035 3.977 13.891 1 69.19 75 ARG A C 1
ATOM 599 O O . ARG A 1 75 ? 5.43 3.016 13.406 1 69.19 75 ARG A O 1
ATOM 606 N N . PHE A 1 76 ? 7.254 3.545 14.477 1 53.38 76 PHE A N 1
ATOM 607 C CA . PHE A 1 76 ? 7.43 2.301 15.219 1 53.38 76 PHE A CA 1
ATOM 608 C C . PHE A 1 76 ? 6.555 2.287 16.469 1 53.38 76 PHE A C 1
ATOM 610 O O . PHE A 1 76 ? 6.742 3.104 17.375 1 53.38 76 PHE A O 1
ATOM 617 N N . PRO A 1 77 ? 5.379 2.311 16.484 1 46.75 77 PRO A N 1
ATOM 618 C CA . PRO A 1 77 ? 5.137 2.102 17.922 1 46.75 77 PRO A CA 1
ATOM 619 C C . PRO A 1 77 ? 5.988 0.974 18.5 1 46.75 77 PRO A C 1
ATOM 621 O O . PRO A 1 77 ? 6.324 0.021 17.797 1 46.75 77 PRO A O 1
ATOM 624 N N . PHE A 1 78 ? 7.09 1.293 19.312 1 39.44 78 PHE A N 1
ATOM 625 C CA . PHE A 1 78 ? 7.895 0.329 20.062 1 39.44 78 PHE A CA 1
ATOM 626 C C . PHE A 1 78 ? 7.113 -0.957 20.297 1 39.44 78 PHE A C 1
ATOM 628 O O . PHE A 1 78 ? 7.535 -1.807 21.094 1 39.44 78 PHE A O 1
ATOM 635 N N . ASN A 1 79 ? 5.922 -1.062 20.172 1 40.06 79 ASN A N 1
ATOM 636 C CA . ASN A 1 79 ? 5.602 -2.422 20.594 1 40.06 79 ASN A CA 1
ATOM 637 C C . ASN A 1 79 ? 6.16 -3.455 19.609 1 40.06 79 ASN A C 1
ATOM 639 O O . ASN A 1 79 ? 6.074 -3.281 18.406 1 40.06 79 ASN A O 1
ATOM 643 N N . PRO A 1 80 ? 7.137 -4.297 20.047 1 36.88 80 PRO A N 1
ATOM 644 C CA . PRO A 1 80 ? 7.836 -5.387 19.359 1 36.88 80 PRO A CA 1
ATOM 645 C C . PRO A 1 80 ? 6.977 -6.055 18.281 1 36.88 80 PRO A C 1
ATOM 647 O O . PRO A 1 80 ? 7.379 -7.074 17.719 1 36.88 80 PRO A O 1
ATOM 650 N N . PHE A 1 81 ? 5.875 -5.68 18.172 1 38.25 81 PHE A N 1
ATOM 651 C CA . PHE A 1 81 ? 5.195 -6.594 17.25 1 38.25 81 PHE A CA 1
ATOM 652 C C . PHE A 1 81 ? 5.801 -6.52 15.859 1 38.25 81 PHE A C 1
ATOM 654 O O . PHE A 1 81 ? 5.797 -7.504 15.117 1 38.25 81 PHE A O 1
ATOM 661 N N . LEU A 1 82 ? 6.078 -5.312 15.344 1 43.62 82 LEU A N 1
ATOM 662 C CA . LEU A 1 82 ? 6.758 -5.332 14.055 1 43.62 82 LEU A CA 1
ATOM 663 C C . LEU A 1 82 ? 8.172 -5.879 14.195 1 43.62 82 LEU A C 1
ATOM 665 O O . LEU A 1 82 ? 8.984 -5.766 13.266 1 43.62 82 LEU A O 1
ATOM 669 N N . SER A 1 83 ? 8.727 -5.871 15.422 1 35.16 83 SER A N 1
ATOM 670 C CA . SER A 1 83 ? 10 -6.578 15.445 1 35.16 83 SER A CA 1
ATOM 671 C C . SER A 1 83 ? 9.961 -7.82 14.562 1 35.16 83 SER A C 1
ATOM 673 O O . SER A 1 83 ? 8.891 -8.367 14.297 1 35.16 83 SER A O 1
ATOM 675 N N . SER A 1 84 ? 11.195 -8.219 14.094 1 34.62 84 SER A N 1
ATOM 676 C CA . SER A 1 84 ? 11.531 -9.367 13.25 1 34.62 84 SER A CA 1
ATOM 677 C C . SER A 1 84 ? 10.57 -10.531 13.492 1 34.62 84 SER A C 1
ATOM 679 O O . SER A 1 84 ? 10.148 -11.195 12.547 1 34.62 84 SER A O 1
ATOM 681 N N . ALA A 1 85 ? 10.656 -10.984 14.664 1 33 85 ALA A N 1
ATOM 682 C CA . ALA A 1 85 ? 10.219 -12.32 15.062 1 33 85 ALA A CA 1
ATOM 683 C C . ALA A 1 85 ? 8.695 -12.406 15.102 1 33 85 ALA A C 1
ATOM 685 O O . ALA A 1 85 ? 8.125 -13.5 15 1 33 85 ALA A O 1
ATOM 686 N N . ASN A 1 86 ? 8.031 -11.391 15.531 1 36.06 86 ASN A N 1
ATOM 687 C CA . ASN A 1 86 ? 6.617 -11.617 15.789 1 36.06 86 ASN A CA 1
ATOM 688 C C . ASN A 1 86 ? 5.793 -11.508 14.508 1 36.06 86 ASN A C 1
ATOM 690 O O . ASN A 1 86 ? 4.578 -11.703 14.523 1 36.06 86 ASN A O 1
ATOM 694 N N . LEU A 1 87 ? 6.164 -10.734 13.539 1 41.69 87 LEU A N 1
ATOM 695 C CA . LEU A 1 87 ? 5.625 -10.898 12.195 1 41.69 87 LEU A CA 1
ATOM 696 C C . LEU A 1 87 ? 5.598 -12.375 11.797 1 41.69 87 LEU A C 1
ATOM 698 O O . LEU A 1 87 ? 4.824 -12.773 10.93 1 41.69 87 LEU A O 1
ATOM 702 N N . LEU A 1 88 ? 6.668 -13.016 12.367 1 38.12 88 LEU A N 1
ATOM 703 C CA . LEU A 1 88 ? 6.801 -14.453 12.156 1 38.12 88 LEU A CA 1
ATOM 704 C C . LEU A 1 88 ? 5.516 -15.18 12.555 1 38.12 88 LEU A C 1
ATOM 706 O O . LEU A 1 88 ? 5.254 -16.281 12.078 1 38.12 88 LEU A O 1
ATOM 710 N N . ILE A 1 89 ? 4.969 -14.688 13.578 1 42.25 89 ILE A N 1
ATOM 711 C CA . ILE A 1 89 ? 3.818 -15.484 14 1 42.25 89 ILE A CA 1
ATOM 712 C C . ILE A 1 89 ? 2.777 -15.508 12.883 1 42.25 89 ILE A C 1
ATOM 714 O O . ILE A 1 89 ? 1.953 -16.422 12.812 1 42.25 89 ILE A O 1
ATOM 718 N N . PHE A 1 90 ? 2.875 -14.477 12.148 1 41.56 90 PHE A N 1
ATOM 719 C CA . PHE A 1 90 ? 1.861 -14.453 11.102 1 41.56 90 PHE A CA 1
ATOM 720 C C . PHE A 1 90 ? 1.984 -15.68 10.203 1 41.56 90 PHE A C 1
ATOM 722 O O . PHE A 1 90 ? 0.977 -16.219 9.742 1 41.56 90 PHE A O 1
ATOM 729 N N . PHE A 1 91 ? 3.266 -15.875 9.75 1 40.41 91 PHE A N 1
ATOM 730 C CA . PHE A 1 91 ? 3.42 -16.922 8.734 1 40.41 91 PHE A CA 1
ATOM 731 C C . PHE A 1 91 ? 3.459 -18.297 9.375 1 40.41 91 PHE A C 1
ATOM 733 O O . PHE A 1 91 ? 3.586 -19.312 8.68 1 40.41 91 PHE A O 1
ATOM 740 N N . SER A 1 92 ? 3.74 -18.297 10.516 1 33.56 92 SER A N 1
ATOM 741 C CA . SER A 1 92 ? 3.984 -19.641 11 1 33.56 92 SER A CA 1
ATOM 742 C C . SER A 1 92 ? 2.707 -20.484 10.977 1 33.56 92 SER A C 1
ATOM 744 O O . SER A 1 92 ? 2.709 -21.641 11.391 1 33.56 92 SER A O 1
ATOM 746 N N . SER A 1 93 ? 1.573 -20.047 10.477 1 29.64 93 SER A N 1
ATOM 747 C CA . SER A 1 93 ? 0.755 -21.25 10.602 1 29.64 93 SER A CA 1
ATOM 748 C C . SER A 1 93 ? 1.094 -22.266 9.508 1 29.64 93 SER A C 1
ATOM 750 O O . SER A 1 93 ? 1.438 -21.891 8.391 1 29.64 93 SER A O 1
ATOM 752 N N . MET B 1 1 ? -8.977 52.281 -40.344 1 27.89 1 MET B N 1
ATOM 753 C CA . MET B 1 1 ? -9.703 51.531 -39.312 1 27.89 1 MET B CA 1
ATOM 754 C C . MET B 1 1 ? -8.945 50.25 -38.938 1 27.89 1 MET B C 1
ATOM 756 O O . MET B 1 1 ? -8.758 49.375 -39.75 1 27.89 1 MET B O 1
ATOM 760 N N . GLU B 1 2 ? -7.871 50.406 -38.094 1 34 2 GLU B N 1
ATOM 761 C CA . GLU B 1 2 ? -6.973 49.344 -37.656 1 34 2 GLU 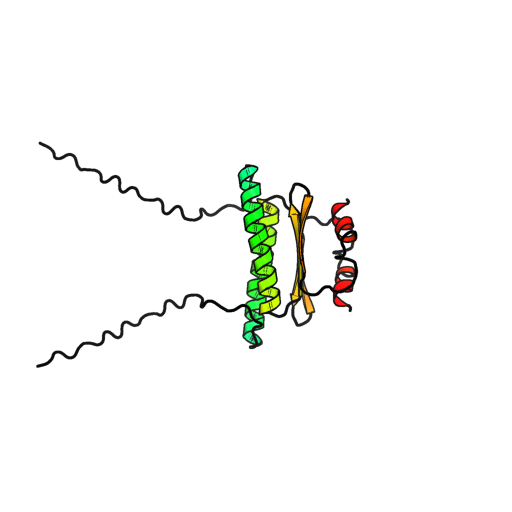B CA 1
ATOM 762 C C . GLU B 1 2 ? -7.742 48.219 -36.969 1 34 2 GLU B C 1
ATOM 764 O O . GLU B 1 2 ? -8.602 48.469 -36.125 1 34 2 GLU B O 1
ATOM 769 N N . PHE B 1 3 ? -8.164 47.156 -37.719 1 33.03 3 PHE B N 1
ATOM 770 C CA . PHE B 1 3 ? -8.891 46.031 -37.188 1 33.03 3 PHE B CA 1
ATOM 771 C C . PHE B 1 3 ? -8.203 45.5 -35.938 1 33.03 3 PHE B C 1
ATOM 773 O O . PHE B 1 3 ? -6.992 45.25 -35.938 1 33.03 3 PHE B O 1
ATOM 780 N N . PRO B 1 4 ? -8.664 45.969 -34.781 1 35.75 4 PRO B N 1
ATOM 781 C CA . PRO B 1 4 ? -8 45.469 -33.594 1 35.75 4 PRO B CA 1
ATOM 782 C C . PRO B 1 4 ? -7.766 43.969 -33.625 1 35.75 4 PRO B C 1
ATOM 784 O O . PRO B 1 4 ? -8.523 43.219 -34.281 1 35.75 4 PRO B O 1
ATOM 787 N N . ASP B 1 5 ? -6.562 43.5 -33.75 1 39.19 5 ASP B N 1
ATOM 788 C CA . ASP B 1 5 ? -6.074 42.125 -33.594 1 39.19 5 ASP B CA 1
ATOM 789 C C . ASP B 1 5 ? -6.828 41.406 -32.5 1 39.19 5 ASP B C 1
ATOM 791 O O . ASP B 1 5 ? -6.855 41.875 -31.344 1 39.19 5 ASP B O 1
ATOM 795 N N . VAL B 1 6 ? -8.055 40.938 -32.781 1 35.84 6 VAL B N 1
ATOM 796 C CA . VAL B 1 6 ? -8.75 40 -31.891 1 35.84 6 VAL B CA 1
ATOM 797 C C . VAL B 1 6 ? -7.75 39.062 -31.266 1 35.84 6 VAL B C 1
ATOM 799 O O . VAL B 1 6 ? -7.102 38.25 -31.953 1 35.84 6 VAL B O 1
ATOM 802 N N . GLU B 1 7 ? -6.828 39.562 -30.469 1 35.97 7 GLU B N 1
ATOM 803 C CA . GLU B 1 7 ? -6.066 38.688 -29.578 1 35.97 7 GLU B CA 1
ATOM 804 C C . GLU B 1 7 ? -6.93 37.531 -29.078 1 35.97 7 GLU B C 1
ATOM 806 O O . GLU B 1 7 ? -7.988 37.75 -28.484 1 35.97 7 GLU B O 1
ATOM 811 N N . SER B 1 8 ? -7.277 36.594 -29.969 1 37.03 8 SER B N 1
ATOM 812 C CA . SER B 1 8 ? -7.836 35.312 -29.516 1 37.03 8 SER B CA 1
ATOM 813 C C . SER B 1 8 ? -7.258 34.906 -28.156 1 37.03 8 SER B C 1
ATOM 815 O O . SER B 1 8 ? -6.039 34.781 -28.016 1 37.03 8 SER B O 1
ATOM 817 N N . GLU B 1 9 ? -7.672 35.562 -27.141 1 35.84 9 GLU B N 1
ATOM 818 C CA . GLU B 1 9 ? -7.418 34.969 -25.828 1 35.84 9 GLU B CA 1
ATOM 819 C C . GLU B 1 9 ? -7.598 33.438 -25.859 1 35.84 9 GLU B C 1
ATOM 821 O O . GLU B 1 9 ? -8.695 32.938 -26.125 1 35.84 9 GLU B O 1
ATOM 826 N N . SER B 1 10 ? -6.852 32.75 -26.797 1 38.19 10 SER B N 1
ATOM 827 C CA . SER B 1 10 ? -6.781 31.312 -26.625 1 38.19 10 SER B CA 1
ATOM 828 C C . SER B 1 10 ? -6.816 30.922 -25.156 1 38.19 10 SER B C 1
ATOM 830 O O . SER B 1 10 ? -6.035 31.453 -24.359 1 38.19 10 SER B O 1
ATOM 832 N N . SER B 1 11 ? -7.98 30.984 -24.641 1 39.56 11 SER B N 1
ATOM 833 C CA . SER B 1 11 ? -8.211 30.328 -23.359 1 39.56 11 SER B CA 1
ATOM 834 C C . SER B 1 11 ? -7.371 29.062 -23.234 1 39.56 11 SER B C 1
ATOM 836 O O . SER B 1 11 ? -7.562 28.109 -23.984 1 39.56 11 SER B O 1
ATOM 838 N N . SER B 1 12 ? -6.074 29.188 -23.375 1 41.25 12 SER B N 1
ATOM 839 C CA . SER B 1 12 ? -5.223 28.062 -23.016 1 41.25 12 SER B CA 1
ATOM 840 C C . SER B 1 12 ? -5.793 27.281 -21.844 1 41.25 12 SER B C 1
ATOM 842 O O . SER B 1 12 ? -5.945 27.812 -20.75 1 41.25 12 SER B O 1
ATOM 844 N N . GLN B 1 13 ? -6.859 26.672 -22.094 1 39.06 13 GLN B N 1
ATOM 845 C CA . GLN B 1 13 ? -7.246 25.703 -21.078 1 39.06 13 GLN B CA 1
ATOM 846 C C . GLN B 1 13 ? -6.016 25.047 -20.453 1 39.06 13 GLN B C 1
ATOM 848 O O . GLN B 1 13 ? -5.199 24.453 -21.156 1 39.06 13 GLN B O 1
ATOM 853 N N . LYS B 1 14 ? -5.27 25.812 -19.781 1 42.22 14 LYS B N 1
ATOM 854 C CA . LYS B 1 14 ? -4.277 25.125 -18.953 1 42.22 14 LYS B CA 1
ATOM 855 C C . LYS B 1 14 ? -4.715 23.688 -18.656 1 42.22 14 LYS B C 1
ATOM 857 O O . LYS B 1 14 ? -5.777 23.469 -18.078 1 42.22 14 LYS B O 1
ATOM 862 N N . LYS B 1 15 ? -4.758 22.844 -19.688 1 45.81 15 LYS B N 1
ATOM 863 C CA . LYS B 1 15 ? -4.84 21.422 -19.359 1 45.81 15 LYS B CA 1
ATOM 864 C C . LYS B 1 15 ? -4.348 21.156 -17.953 1 45.81 15 LYS B C 1
ATOM 866 O O . LYS B 1 15 ? -3.188 21.406 -17.625 1 45.81 15 LYS B O 1
ATOM 871 N N . MET B 1 16 ? -5.164 21.562 -17 1 48.47 16 MET B N 1
ATOM 872 C CA . MET B 1 16 ? -4.926 21.453 -15.562 1 48.47 16 MET B CA 1
ATOM 873 C C . MET B 1 16 ? -4.367 20.078 -15.203 1 48.47 16 MET B C 1
ATOM 875 O O . MET B 1 16 ? -5.121 19.125 -15.07 1 48.47 16 MET B O 1
ATOM 879 N N . GLY B 1 17 ? -3.51 19.672 -15.984 1 47.5 17 GLY B N 1
ATOM 880 C CA . GLY B 1 17 ? -2.902 18.422 -15.578 1 47.5 17 GLY B CA 1
ATOM 881 C C . GLY B 1 17 ? -2.389 18.438 -14.156 1 47.5 17 GLY B C 1
ATOM 882 O O . GLY B 1 17 ? -2.568 19.422 -13.438 1 47.5 17 GLY B O 1
ATOM 883 N N . ARG B 1 18 ? -2.184 17.234 -13.617 1 64.69 18 ARG B N 1
ATOM 884 C CA . ARG B 1 18 ? -1.72 17.047 -12.242 1 64.69 18 ARG B CA 1
ATOM 885 C C . ARG B 1 18 ? -0.352 17.688 -12.039 1 64.69 18 ARG B C 1
ATOM 887 O O . ARG B 1 18 ? 0.56 17.484 -12.844 1 64.69 18 ARG B O 1
ATOM 894 N N . VAL B 1 19 ? -0.374 18.922 -11.445 1 72.44 19 VAL B N 1
ATOM 895 C CA . VAL B 1 19 ? 0.877 19.5 -10.969 1 72.44 19 VAL B CA 1
ATOM 896 C C . VAL B 1 19 ? 1.638 18.469 -10.141 1 72.44 19 VAL B C 1
ATOM 898 O O . VAL B 1 19 ? 1.035 17.703 -9.375 1 72.44 19 VAL B O 1
ATOM 901 N N . LYS B 1 20 ? 2.885 18.391 -10.477 1 83.75 20 LYS B N 1
ATOM 902 C CA . LYS B 1 20 ? 3.729 17.562 -9.625 1 83.75 20 LYS B CA 1
ATOM 903 C C . LYS B 1 20 ? 3.764 18.078 -8.195 1 83.75 20 LYS B C 1
ATOM 905 O O . LYS B 1 20 ? 4.027 19.266 -7.969 1 83.75 20 LYS B O 1
ATOM 910 N N . ILE B 1 21 ? 3.342 17.297 -7.375 1 86.19 21 ILE B N 1
ATOM 911 C CA . ILE B 1 21 ? 3.309 17.703 -5.977 1 86.19 21 ILE B CA 1
ATOM 912 C C . ILE B 1 21 ? 4.566 17.203 -5.266 1 86.19 21 ILE B C 1
ATOM 914 O O . ILE B 1 21 ? 5.066 16.109 -5.562 1 86.19 21 ILE B O 1
ATOM 918 N N . GLU B 1 22 ? 5.152 18.141 -4.602 1 93.56 22 GLU B N 1
ATOM 919 C CA . GLU B 1 22 ? 6.215 17.75 -3.686 1 93.56 22 GLU B CA 1
ATOM 920 C C . GLU B 1 22 ? 5.668 16.906 -2.529 1 93.56 22 GLU B C 1
ATOM 922 O O . GLU B 1 22 ? 4.586 17.203 -2.01 1 93.56 22 GLU B O 1
ATOM 927 N N . ILE B 1 23 ? 6.539 15.953 -2.104 1 97.25 23 ILE B N 1
ATOM 928 C CA . ILE B 1 23 ? 6.074 15.102 -1.02 1 97.25 23 ILE B CA 1
ATOM 929 C C . ILE B 1 23 ? 6.418 15.734 0.326 1 97.25 23 ILE B C 1
ATOM 931 O O . ILE B 1 23 ? 7.473 15.453 0.9 1 97.25 23 ILE B O 1
ATOM 935 N N . ASN B 1 24 ? 5.594 16.531 0.71 1 97.44 24 ASN B N 1
ATOM 936 C CA . ASN B 1 24 ? 5.57 17.172 2.02 1 97.44 24 ASN B CA 1
ATOM 937 C C . ASN B 1 24 ? 4.168 17.172 2.619 1 97.44 24 ASN B C 1
ATOM 939 O O . ASN B 1 24 ? 3.178 17.078 1.891 1 97.44 24 ASN B O 1
ATOM 943 N N . ARG B 1 25 ? 4.203 17.281 3.873 1 97.12 25 ARG B N 1
ATOM 944 C CA . ARG B 1 25 ? 2.895 17.312 4.523 1 97.12 25 ARG B CA 1
ATOM 945 C C . ARG B 1 25 ? 2.02 18.422 3.928 1 97.12 25 ARG B C 1
ATOM 947 O O . ARG B 1 25 ? 2.465 19.547 3.764 1 97.12 25 ARG B O 1
ATOM 954 N N . ILE B 1 26 ? 0.885 18.047 3.633 1 97 26 ILE B N 1
ATOM 955 C CA . ILE B 1 26 ? -0.092 19.016 3.145 1 97 26 ILE B CA 1
ATOM 956 C C . ILE B 1 26 ? -0.65 19.812 4.312 1 97 26 ILE B C 1
ATOM 958 O O . ILE B 1 26 ? -1.26 19.25 5.227 1 97 26 ILE B O 1
ATOM 962 N N . GLU B 1 27 ? -0.623 21.078 4.285 1 97.31 27 GLU B N 1
ATOM 963 C CA . GLU B 1 27 ? -0.957 21.906 5.438 1 97.31 27 GLU B CA 1
ATOM 964 C C . GLU B 1 27 ? -2.447 22.234 5.469 1 97.31 27 GLU B C 1
ATOM 966 O O . GLU B 1 27 ? -3.041 22.344 6.543 1 97.31 27 GLU B O 1
ATOM 971 N N . ASN B 1 28 ? -2.984 22.562 4.312 1 96.5 28 ASN B N 1
ATOM 972 C CA . ASN B 1 28 ? -4.426 22.781 4.297 1 96.5 28 ASN B CA 1
ATOM 973 C C . ASN B 1 28 ? -5.188 21.531 4.734 1 96.5 28 ASN B C 1
ATOM 975 O O . ASN B 1 28 ? -5.098 20.484 4.09 1 96.5 28 ASN B O 1
ATOM 979 N N . THR B 1 29 ? -5.926 21.625 5.73 1 96.12 29 THR B N 1
ATOM 980 C CA . THR B 1 29 ? -6.578 20.484 6.371 1 96.12 29 THR B CA 1
ATOM 981 C C . THR B 1 29 ? -7.57 19.828 5.418 1 96.12 29 THR B C 1
ATOM 983 O O . THR B 1 29 ? -7.613 18.594 5.32 1 96.12 29 THR B O 1
ATOM 986 N N . THR B 1 30 ? -8.383 20.641 4.785 1 96.94 30 THR B N 1
ATOM 987 C CA . THR B 1 30 ? -9.383 20.094 3.879 1 96.94 30 THR B CA 1
ATOM 988 C C . THR B 1 30 ? -8.727 19.297 2.754 1 96.94 30 THR B C 1
ATOM 990 O O . THR B 1 30 ? -9.133 18.172 2.465 1 96.94 30 THR B O 1
ATOM 993 N N . ASN B 1 31 ? -7.711 19.906 2.166 1 96.44 31 ASN B N 1
ATOM 994 C CA . ASN B 1 31 ? -6.992 19.219 1.102 1 96.44 31 ASN B CA 1
ATOM 995 C C . ASN B 1 31 ? -6.312 17.953 1.616 1 96.44 31 ASN B C 1
ATOM 997 O O . ASN B 1 31 ? -6.293 16.922 0.929 1 96.44 31 ASN B O 1
ATOM 1001 N N . ARG B 1 32 ? -5.703 18.047 2.758 1 96.81 32 ARG B N 1
ATOM 1002 C CA . ARG B 1 32 ? -5.039 16.891 3.344 1 96.81 32 ARG B CA 1
ATOM 1003 C C . ARG B 1 32 ? -6.02 15.734 3.533 1 96.81 32 ARG B C 1
ATOM 1005 O O . ARG B 1 32 ? -5.688 14.586 3.258 1 96.81 32 ARG B O 1
ATOM 1012 N N . GLN B 1 33 ? -7.137 16.094 3.965 1 96.94 33 GLN B N 1
ATOM 1013 C CA . GLN B 1 33 ? -8.156 15.07 4.184 1 96.94 33 GLN B CA 1
ATOM 1014 C C . GLN B 1 33 ? -8.578 14.422 2.865 1 96.94 33 GLN B C 1
ATOM 1016 O O . GLN B 1 33 ? -8.75 13.203 2.791 1 96.94 33 GLN B O 1
ATOM 1021 N N . VAL B 1 34 ? -8.797 15.281 1.873 1 97.69 34 VAL B N 1
ATOM 1022 C CA . VAL B 1 34 ? -9.195 14.781 0.563 1 97.69 34 VAL B CA 1
ATOM 1023 C C . VAL B 1 34 ? -8.102 13.883 -0.005 1 97.69 34 VAL B C 1
ATOM 1025 O O . VAL B 1 34 ? -8.375 12.781 -0.49 1 97.69 34 VAL B O 1
ATOM 1028 N N . THR B 1 35 ? -6.848 14.367 0.003 1 96.94 35 THR B N 1
ATOM 1029 C CA . THR B 1 35 ? -5.715 13.578 -0.475 1 96.94 35 THR B CA 1
ATOM 1030 C C . THR B 1 35 ? -5.605 12.266 0.297 1 96.94 35 THR B C 1
ATOM 1032 O O . THR B 1 35 ? -5.387 11.211 -0.295 1 96.94 35 THR B O 1
ATOM 1035 N N . PHE B 1 36 ? -5.766 12.281 1.637 1 97.5 36 PHE B N 1
ATOM 1036 C CA . PHE B 1 36 ? -5.691 11.086 2.461 1 97.5 36 PHE B CA 1
ATOM 1037 C C . PHE B 1 36 ? -6.664 10.023 1.96 1 97.5 36 PHE B C 1
ATOM 1039 O O . PHE B 1 36 ? -6.277 8.875 1.742 1 97.5 36 PHE B O 1
ATOM 1046 N N . ARG B 1 37 ? -7.867 10.445 1.771 1 97.31 37 ARG B N 1
ATOM 1047 C CA . ARG B 1 37 ? -8.883 9.492 1.34 1 97.31 37 ARG B CA 1
ATOM 1048 C C . ARG B 1 37 ? -8.523 8.883 -0.01 1 97.31 37 ARG B C 1
ATOM 1050 O O . ARG B 1 37 ? -8.602 7.664 -0.188 1 97.31 37 ARG B O 1
ATOM 1057 N N . LYS B 1 38 ? -8.172 9.734 -0.929 1 97.75 38 LYS B N 1
ATOM 1058 C CA . LYS B 1 38 ? -7.852 9.273 -2.277 1 97.75 38 LYS B CA 1
ATOM 1059 C C . LYS B 1 38 ? -6.648 8.336 -2.264 1 97.75 38 LYS B C 1
ATOM 1061 O O . LYS B 1 38 ? -6.691 7.254 -2.855 1 97.75 38 LYS B O 1
ATOM 1066 N N . ARG B 1 39 ? -5.652 8.766 -1.604 1 98.44 39 ARG B N 1
ATOM 1067 C CA . ARG B 1 39 ? -4.43 7.969 -1.587 1 98.44 39 ARG B CA 1
ATOM 1068 C C . ARG B 1 39 ? -4.613 6.695 -0.769 1 98.44 39 ARG B C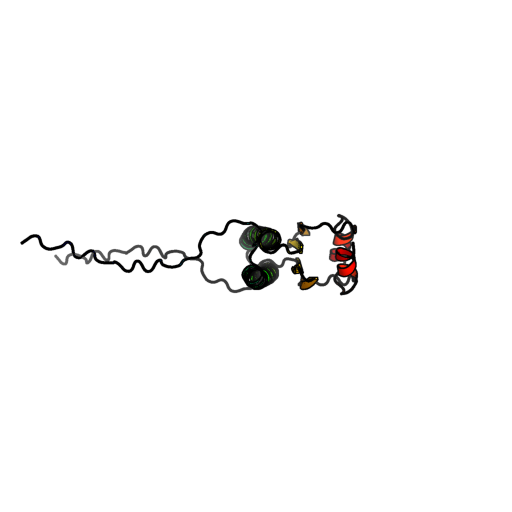 1
ATOM 1070 O O . ARG B 1 39 ? -4.066 5.645 -1.112 1 98.44 39 ARG B O 1
ATOM 1077 N N . ARG B 1 40 ? -5.234 6.793 0.311 1 97.88 40 ARG B N 1
ATOM 1078 C CA . ARG B 1 40 ? -5.551 5.605 1.093 1 97.88 40 ARG B CA 1
ATOM 1079 C C . ARG B 1 40 ? -6.262 4.559 0.239 1 97.88 40 ARG B C 1
ATOM 1081 O O . ARG B 1 40 ? -5.871 3.391 0.227 1 97.88 40 ARG B O 1
ATOM 1088 N N . ASN B 1 41 ? -7.328 5.023 -0.475 1 98.38 41 ASN B N 1
ATOM 1089 C CA . ASN B 1 41 ? -8.078 4.105 -1.326 1 98.38 41 ASN B CA 1
ATOM 1090 C C . ASN B 1 41 ? -7.188 3.498 -2.408 1 98.38 41 ASN B C 1
ATOM 1092 O O . ASN B 1 41 ? -7.293 2.307 -2.705 1 98.38 41 ASN B O 1
ATOM 1096 N N . GLY B 1 42 ? -6.395 4.312 -2.998 1 98.69 42 GLY B N 1
ATOM 1097 C CA . GLY B 1 42 ? -5.461 3.809 -3.99 1 98.69 42 GLY B CA 1
ATOM 1098 C C . GLY B 1 42 ? -4.5 2.773 -3.436 1 98.69 42 GLY B C 1
ATOM 1099 O O . GLY B 1 42 ? -4.223 1.765 -4.086 1 98.69 42 GLY B O 1
ATOM 1100 N N . LEU B 1 43 ? -3.943 2.994 -2.289 1 98.62 43 LEU B N 1
ATOM 1101 C CA . LEU B 1 43 ? -3.002 2.084 -1.646 1 98.62 43 LEU B CA 1
ATOM 1102 C C . LEU B 1 43 ? -3.656 0.734 -1.367 1 98.62 43 LEU B C 1
ATOM 1104 O O . LEU B 1 43 ? -3.059 -0.314 -1.62 1 98.62 43 LEU B O 1
ATOM 1108 N N . LEU B 1 44 ? -4.883 0.813 -0.894 1 98.12 44 LEU B N 1
ATOM 1109 C CA . LEU B 1 44 ? -5.617 -0.412 -0.605 1 98.12 44 LEU B CA 1
ATOM 1110 C C . LEU B 1 44 ? -5.863 -1.214 -1.879 1 98.12 44 LEU B C 1
ATOM 1112 O O . LEU B 1 44 ? -5.703 -2.438 -1.888 1 98.12 44 LEU B O 1
ATOM 1116 N N . LYS B 1 45 ? -6.266 -0.555 -2.914 1 98.19 45 LYS B N 1
ATOM 1117 C CA . LYS B 1 45 ? -6.484 -1.21 -4.199 1 98.19 45 LYS B CA 1
ATOM 1118 C C . LYS B 1 45 ? -5.211 -1.885 -4.699 1 98.19 45 LYS B C 1
ATOM 1120 O O . LYS B 1 45 ? -5.242 -3.033 -5.145 1 98.19 45 LYS B O 1
ATOM 1125 N N . LYS B 1 46 ? -4.191 -1.169 -4.578 1 98.44 46 LYS B N 1
ATOM 1126 C CA . LYS B 1 46 ? -2.92 -1.696 -5.062 1 98.44 46 LYS B CA 1
ATOM 1127 C C . LYS B 1 46 ? -2.469 -2.895 -4.234 1 98.44 46 LYS B C 1
ATOM 1129 O O . LYS B 1 46 ? -1.845 -3.82 -4.758 1 98.44 46 LYS B O 1
ATOM 1134 N N . ALA B 1 47 ? -2.656 -2.867 -2.959 1 98 47 ALA B N 1
ATOM 1135 C CA . ALA B 1 47 ? -2.346 -4.008 -2.102 1 98 47 ALA B CA 1
ATOM 1136 C C . ALA B 1 47 ? -3.129 -5.246 -2.529 1 98 47 ALA B C 1
ATOM 1138 O O . ALA B 1 47 ? -2.568 -6.34 -2.629 1 98 47 ALA B O 1
ATOM 1139 N N . TYR B 1 48 ? -4.402 -5.121 -2.732 1 97.81 48 TYR B N 1
ATOM 1140 C CA . TYR B 1 48 ? -5.254 -6.199 -3.219 1 97.81 48 TYR B CA 1
ATOM 1141 C C . TYR B 1 48 ? -4.73 -6.754 -4.539 1 97.81 48 TYR B C 1
ATOM 1143 O O . TYR B 1 48 ? -4.629 -7.969 -4.715 1 97.81 48 TYR B O 1
ATOM 1151 N N . GLU B 1 49 ? -4.516 -5.855 -5.477 1 98.38 49 GLU B N 1
ATOM 1152 C CA . GLU B 1 49 ? -4.031 -6.262 -6.793 1 98.38 49 GLU B CA 1
ATOM 1153 C C . GLU B 1 49 ? -2.744 -7.074 -6.68 1 98.38 49 GLU B C 1
ATOM 1155 O O . GLU B 1 49 ? -2.605 -8.117 -7.32 1 98.38 49 GLU B O 1
ATOM 1160 N N . LEU B 1 50 ? -1.81 -6.566 -5.961 1 97.94 50 LEU B N 1
ATOM 1161 C CA . LEU B 1 50 ? -0.544 -7.27 -5.777 1 97.94 50 LEU B CA 1
ATOM 1162 C C . LEU B 1 50 ? -0.776 -8.664 -5.211 1 97.94 50 LEU B C 1
ATOM 1164 O O . LEU B 1 50 ? -0.158 -9.633 -5.66 1 97.94 50 LEU B O 1
ATOM 1168 N N . SER B 1 51 ? -1.615 -8.734 -4.16 1 96.94 51 SER B N 1
ATOM 1169 C CA . SER B 1 51 ? -1.883 -10.008 -3.51 1 96.94 51 SER B CA 1
ATOM 1170 C C . SER B 1 51 ? -2.416 -11.039 -4.504 1 96.94 51 SER B C 1
ATOM 1172 O O . SER B 1 51 ? -2.014 -12.203 -4.477 1 96.94 51 SER B O 1
ATOM 1174 N N . VAL B 1 52 ? -3.295 -10.625 -5.418 1 97.5 52 VAL B N 1
ATOM 1175 C CA . VAL B 1 52 ? -3.939 -11.539 -6.355 1 97.5 52 VAL B CA 1
ATOM 1176 C C . VAL B 1 52 ? -3.002 -11.828 -7.523 1 97.5 52 VAL B C 1
ATOM 1178 O O . VAL B 1 52 ? -2.764 -12.984 -7.867 1 97.5 52 VAL B O 1
ATOM 1181 N N . LEU B 1 53 ? -2.426 -10.805 -8.078 1 97.44 53 LEU B N 1
ATOM 1182 C CA . LEU B 1 53 ? -1.592 -10.961 -9.266 1 97.44 53 LEU B CA 1
ATOM 1183 C C . LEU B 1 53 ? -0.394 -11.859 -8.969 1 97.44 53 LEU B C 1
ATOM 1185 O O . LEU B 1 53 ? 0.005 -12.664 -9.812 1 97.44 53 LEU B O 1
ATOM 1189 N N . CYS B 1 54 ? 0.142 -11.711 -7.809 1 97.44 54 CYS B N 1
ATOM 1190 C CA . CYS B 1 54 ? 1.436 -12.328 -7.547 1 97.44 54 CYS B CA 1
ATOM 1191 C C . CYS B 1 54 ? 1.321 -13.391 -6.461 1 97.44 54 CYS B C 1
ATOM 1193 O O . CYS B 1 54 ? 2.332 -13.844 -5.922 1 97.44 54 CYS B O 1
ATOM 1195 N N . ASP B 1 55 ? 0.153 -13.633 -6.105 1 95.44 55 ASP B N 1
ATOM 1196 C CA . ASP B 1 55 ? -0.035 -14.617 -5.043 1 95.44 55 ASP B CA 1
ATOM 1197 C C . ASP B 1 55 ? 0.84 -14.289 -3.834 1 95.44 55 ASP B C 1
ATOM 1199 O O . ASP B 1 55 ? 1.571 -15.148 -3.34 1 95.44 55 ASP B O 1
ATOM 1203 N N . ALA B 1 56 ? 0.837 -13.156 -3.516 1 94.75 56 ALA B N 1
ATOM 1204 C CA . ALA B 1 56 ? 1.617 -12.656 -2.385 1 94.75 56 ALA B CA 1
ATOM 1205 C C . ALA B 1 56 ? 0.737 -12.461 -1.154 1 94.75 56 ALA B C 1
ATOM 1207 O O . ALA B 1 56 ? -0.482 -12.32 -1.271 1 94.75 56 ALA B O 1
ATOM 1208 N N . GLU B 1 57 ? 1.334 -12.539 -0.019 1 91.75 57 GLU B N 1
ATOM 1209 C CA . GLU B 1 57 ? 0.678 -12.141 1.223 1 91.75 57 GLU B CA 1
ATOM 1210 C C . GLU B 1 57 ? 0.947 -10.68 1.545 1 91.75 57 GLU B C 1
ATOM 1212 O O . GLU B 1 57 ? 2.1 -10.234 1.542 1 91.75 57 GLU B O 1
ATOM 1217 N N . VAL B 1 58 ? -0.13 -10.016 1.78 1 93.69 58 VAL B N 1
ATOM 1218 C CA . VAL B 1 58 ? -0.017 -8.578 2.006 1 93.69 58 VAL B CA 1
ATOM 1219 C C . VAL B 1 58 ? -0.864 -8.172 3.211 1 93.69 58 VAL B C 1
ATOM 1221 O O . VAL B 1 58 ? -1.997 -8.641 3.365 1 93.69 58 VAL B O 1
ATOM 1224 N N . ALA B 1 59 ? -0.275 -7.379 4.07 1 90.38 59 ALA B N 1
ATOM 1225 C CA . ALA B 1 59 ? -0.983 -6.707 5.16 1 90.38 59 ALA B CA 1
ATOM 1226 C C . ALA B 1 59 ? -0.674 -5.211 5.176 1 90.38 59 ALA B C 1
ATOM 1228 O O . ALA B 1 59 ? 0.482 -4.809 5.023 1 90.38 59 ALA B O 1
ATOM 1229 N N . LEU B 1 60 ? -1.705 -4.406 5.344 1 91.38 60 LEU B N 1
ATOM 1230 C CA . LEU B 1 60 ? -1.602 -2.949 5.336 1 91.38 60 LEU B CA 1
ATOM 1231 C C . LEU B 1 60 ? -2.492 -2.336 6.41 1 91.38 60 LEU B C 1
ATOM 1233 O O . LEU B 1 60 ? -3.656 -2.715 6.547 1 91.38 60 LEU B O 1
ATOM 1237 N N . VAL B 1 61 ? -1.874 -1.455 7.176 1 90.5 61 VAL B N 1
ATOM 1238 C CA . VAL B 1 61 ? -2.617 -0.711 8.188 1 90.5 61 VAL B CA 1
ATOM 1239 C C . VAL B 1 61 ? -2.352 0.784 8.023 1 90.5 61 VAL B C 1
ATOM 1241 O O . VAL B 1 61 ? -1.199 1.206 7.898 1 90.5 61 VAL B O 1
ATOM 1244 N N . VAL B 1 62 ? -3.375 1.557 8.031 1 92.38 62 VAL B N 1
ATOM 1245 C CA . VAL B 1 62 ? -3.268 3.006 7.891 1 92.38 62 VAL B CA 1
ATOM 1246 C C . VAL B 1 62 ? -4.105 3.695 8.961 1 92.38 62 VAL B C 1
ATOM 1248 O O . VAL B 1 62 ? -5.273 3.359 9.156 1 92.38 62 VAL B O 1
ATOM 1251 N N . PHE B 1 63 ? -3.502 4.617 9.625 1 90.69 63 PHE B N 1
ATOM 1252 C CA . PHE B 1 63 ? -4.219 5.457 10.578 1 90.69 63 PHE B CA 1
ATOM 1253 C C . PHE B 1 63 ? -4.246 6.906 10.102 1 90.69 63 PHE B C 1
ATOM 1255 O O . PHE B 1 63 ? -3.223 7.445 9.68 1 90.69 63 PHE B O 1
ATOM 1262 N N . SER B 1 64 ? -5.359 7.449 10.172 1 88.12 64 SER B N 1
ATOM 1263 C CA . SER B 1 64 ? -5.461 8.875 9.883 1 88.12 64 SER B CA 1
ATOM 1264 C C . SER B 1 64 ? -4.918 9.719 11.031 1 88.12 64 SER B C 1
ATOM 1266 O O . SER B 1 64 ? -4.699 9.203 12.133 1 88.12 64 SER B O 1
ATOM 1268 N N . GLY B 1 65 ? -4.766 11.008 10.766 1 84.19 65 GLY B N 1
ATOM 1269 C CA . GLY B 1 65 ? -4.371 11.938 11.812 1 84.19 65 GLY B CA 1
ATOM 1270 C C . GLY B 1 65 ? -5.34 11.969 12.977 1 84.19 65 GLY B C 1
ATOM 1271 O O . GLY B 1 65 ? -4.953 12.273 14.102 1 84.19 65 GLY B O 1
ATOM 1272 N N . ARG B 1 66 ? -6.609 11.602 12.734 1 85.12 66 ARG B N 1
ATOM 1273 C CA . ARG B 1 66 ? -7.625 11.602 13.781 1 85.12 66 ARG B CA 1
ATOM 1274 C C . ARG B 1 66 ? -7.719 10.234 14.453 1 85.12 66 ARG B C 1
ATOM 1276 O O . ARG B 1 66 ? -8.609 9.992 15.266 1 85.12 66 ARG B O 1
ATOM 1283 N N . GLY B 1 67 ? -6.965 9.32 13.922 1 84 67 GLY B N 1
ATOM 1284 C CA . GLY B 1 67 ? -6.895 8.016 14.57 1 84 67 GLY B CA 1
ATOM 1285 C C . GLY B 1 67 ? -7.824 6.992 13.961 1 84 67 GLY B C 1
ATOM 1286 O O . GLY B 1 67 ? -8.031 5.914 14.523 1 84 67 GLY B O 1
ATOM 1287 N N . ARG B 1 68 ? -8.414 7.309 12.875 1 89.44 68 ARG B N 1
ATOM 1288 C CA . ARG B 1 68 ? -9.258 6.328 12.203 1 89.44 68 ARG B CA 1
ATOM 1289 C C . ARG B 1 68 ? -8.422 5.273 11.492 1 89.44 68 ARG B C 1
ATOM 1291 O O . ARG B 1 68 ? -7.453 5.602 10.805 1 89.44 68 ARG B O 1
ATOM 1298 N N . LEU B 1 69 ? -8.852 4.008 11.695 1 87.44 69 LEU B N 1
ATOM 1299 C CA . LEU B 1 69 ? -8.078 2.885 11.172 1 87.44 69 LEU B CA 1
ATOM 1300 C C . LEU B 1 69 ? -8.68 2.387 9.859 1 87.44 69 LEU B C 1
ATOM 1302 O O . LEU B 1 69 ? -9.906 2.26 9.734 1 87.44 69 LEU B O 1
ATOM 1306 N N . CYS B 1 70 ? -7.887 2.111 8.883 1 92.44 70 CYS B N 1
ATOM 1307 C CA . CYS B 1 70 ? -8.172 1.357 7.668 1 92.44 70 CYS B CA 1
ATOM 1308 C C . CYS B 1 70 ? -7.152 0.247 7.457 1 92.44 70 CYS B C 1
ATOM 1310 O O . CYS B 1 70 ? -5.957 0.447 7.684 1 92.44 70 CYS B O 1
ATOM 1312 N N . GLU B 1 71 ? -7.645 -0.93 7.004 1 88.94 71 GLU B N 1
ATOM 1313 C CA . GLU B 1 71 ? -6.691 -2.029 6.875 1 88.94 71 GLU B CA 1
ATOM 1314 C C . GLU B 1 71 ? -7.082 -2.967 5.734 1 88.94 71 GLU B C 1
ATOM 1316 O O . GLU B 1 71 ? -8.234 -2.975 5.297 1 88.94 71 GLU B O 1
ATOM 1321 N N . TYR B 1 72 ? -6.07 -3.666 5.312 1 89.5 72 TYR B N 1
ATOM 1322 C CA . TYR B 1 72 ? -6.203 -4.75 4.344 1 89.5 72 TYR B CA 1
ATOM 1323 C C . TYR B 1 72 ? -5.258 -5.898 4.68 1 89.5 72 TYR B C 1
ATOM 1325 O O . TYR B 1 72 ? -4.109 -5.676 5.066 1 89.5 72 TYR B O 1
ATOM 1333 N N . ALA B 1 73 ? -5.785 -7.148 4.633 1 90.19 73 ALA B N 1
ATOM 1334 C CA . ALA B 1 73 ? -4.973 -8.359 4.703 1 90.19 73 ALA B CA 1
ATOM 1335 C C . ALA B 1 73 ? -5.605 -9.492 3.908 1 90.19 73 ALA B C 1
ATOM 1337 O O . ALA B 1 73 ? -6.82 -9.703 3.975 1 90.19 73 ALA B O 1
ATOM 1338 N N . ASN B 1 74 ? -4.902 -10.195 3.09 1 88.69 74 ASN B N 1
ATOM 1339 C CA . ASN B 1 74 ? -5.52 -11.273 2.324 1 88.69 74 ASN B CA 1
ATOM 1340 C C . ASN B 1 74 ? -5.352 -12.625 3.02 1 88.69 74 ASN B C 1
ATOM 1342 O O . ASN B 1 74 ? -6.059 -13.578 2.703 1 88.69 74 ASN B O 1
ATOM 1346 N N . ARG B 1 75 ? -4.371 -12.938 3.596 1 68.56 75 ARG B N 1
ATOM 1347 C CA . ARG B 1 75 ? -4.262 -14.188 4.344 1 68.56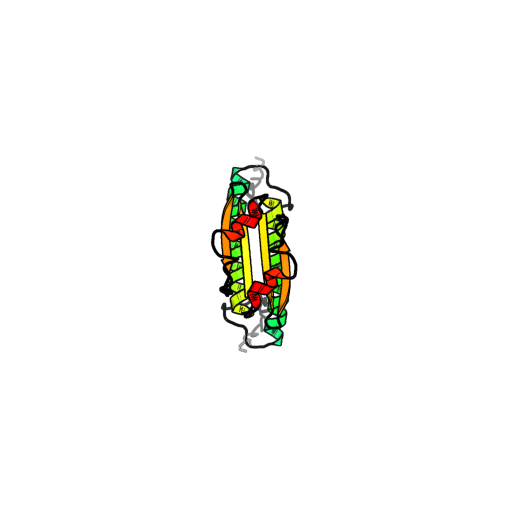 75 ARG B CA 1
ATOM 1348 C C . ARG B 1 75 ? -4.121 -13.922 5.836 1 68.56 75 ARG B C 1
ATOM 1350 O O . ARG B 1 75 ? -3.533 -12.922 6.242 1 68.56 75 ARG B O 1
ATOM 1357 N N . PHE B 1 76 ? -5.293 -14.203 6.637 1 52.78 76 PHE B N 1
ATOM 1358 C CA . PHE B 1 76 ? -5.344 -14.039 8.086 1 52.78 76 PHE B CA 1
ATOM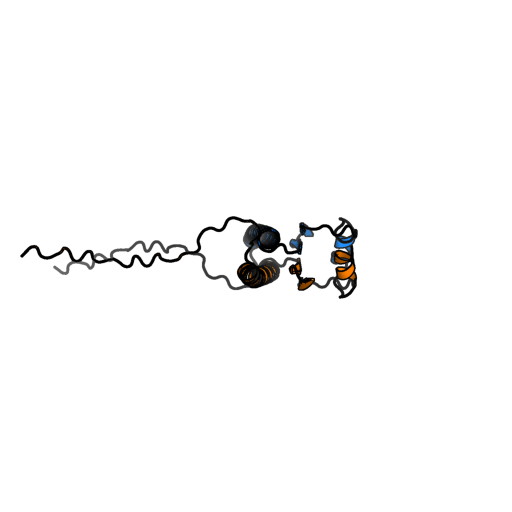 1359 C C . PHE B 1 76 ? -4.32 -14.938 8.766 1 52.78 76 PHE B C 1
ATOM 1361 O O . PHE B 1 76 ? -4.418 -16.172 8.695 1 52.78 76 PHE B O 1
ATOM 1368 N N . PRO B 1 77 ? -3.143 -14.875 8.633 1 46.34 77 PRO B N 1
ATOM 1369 C CA . PRO B 1 77 ? -2.719 -15.852 9.641 1 46.34 77 PRO B CA 1
ATOM 1370 C C . PRO B 1 77 ? -3.48 -15.703 10.953 1 46.34 77 PRO B C 1
ATOM 1372 O O . PRO B 1 77 ? -3.834 -14.586 11.352 1 46.34 77 PRO B O 1
ATOM 1375 N N . PHE B 1 78 ? -4.539 -16.594 11.242 1 39.12 78 PHE B N 1
ATOM 1376 C CA . PHE B 1 78 ? -5.215 -16.656 12.531 1 39.12 78 PHE B CA 1
ATOM 1377 C C . PHE B 1 78 ? -4.328 -16.094 13.641 1 39.12 78 PHE B C 1
ATOM 1379 O O . PHE B 1 78 ? -4.621 -16.266 14.82 1 39.12 78 PHE B O 1
ATOM 1386 N N . ASN B 1 79 ? -3.16 -15.898 13.523 1 39.78 79 ASN B N 1
ATOM 1387 C CA . ASN B 1 79 ? -2.721 -15.422 14.828 1 39.78 79 ASN B CA 1
ATOM 1388 C C . ASN B 1 79 ? -3.314 -14.062 15.164 1 39.78 79 ASN B C 1
ATOM 1390 O O . ASN B 1 79 ? -3.354 -13.172 14.305 1 39.78 79 ASN B O 1
ATOM 1394 N N . PRO B 1 80 ? -4.219 -13.961 16.172 1 36.56 80 PRO B N 1
ATOM 1395 C CA . PRO B 1 80 ? -4.922 -12.805 16.734 1 36.56 80 PRO B CA 1
ATOM 1396 C C . PRO B 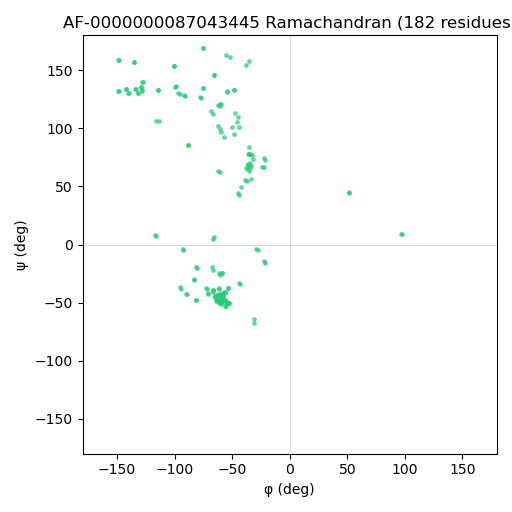1 80 ? -4.133 -11.5 16.578 1 36.56 80 PRO B C 1
ATOM 1398 O O . PRO B 1 80 ? -4.539 -10.461 17.094 1 36.56 80 PRO B O 1
ATOM 1401 N N . PHE B 1 81 ? -3.053 -11.578 16.125 1 37.78 81 PHE B N 1
ATOM 1402 C CA . PHE B 1 81 ? -2.43 -10.273 16.281 1 37.78 81 PHE B CA 1
ATOM 1403 C C . PHE B 1 81 ? -3.131 -9.227 15.422 1 37.78 81 PHE B C 1
ATOM 1405 O O . PHE B 1 81 ? -3.074 -8.031 15.719 1 37.78 81 PHE B O 1
ATOM 1412 N N . LEU B 1 82 ? -3.523 -9.547 14.172 1 42.94 82 LEU B N 1
ATOM 1413 C CA . LEU B 1 82 ? -4.324 -8.531 13.492 1 42.94 82 LEU B CA 1
ATOM 1414 C C . LEU B 1 82 ? -5.676 -8.367 14.18 1 42.94 82 LEU B C 1
ATOM 1416 O O . LEU B 1 82 ? -6.574 -7.719 13.633 1 42.94 82 LEU B O 1
ATOM 1420 N N . SER B 1 83 ? -6.133 -9.383 14.945 1 35.22 83 SER B N 1
ATOM 1421 C CA . SER B 1 83 ? -7.348 -9.055 15.688 1 35.22 83 SER B CA 1
ATOM 1422 C C . SER B 1 83 ? -7.344 -7.594 16.141 1 35.22 83 SER B C 1
ATOM 1424 O O . SER B 1 83 ? -6.281 -6.984 16.266 1 35.22 83 SER B O 1
ATOM 1426 N N . SER B 1 84 ? -8.586 -7.07 16.406 1 34.56 84 SER B N 1
ATOM 1427 C CA . SER B 1 84 ? -8.969 -5.738 16.859 1 34.56 84 SER B CA 1
ATOM 1428 C C . SER B 1 84 ? -7.891 -5.125 17.75 1 34.56 84 SER B C 1
ATOM 1430 O O . SER B 1 84 ? -7.586 -3.938 17.641 1 34.56 84 SER B O 1
ATOM 1432 N N . ALA B 1 85 ? -7.777 -5.723 18.859 1 32.75 85 ALA B N 1
ATOM 1433 C CA . ALA B 1 85 ? -7.199 -5.16 20.078 1 32.75 85 ALA B CA 1
ATOM 1434 C C . ALA B 1 85 ? -5.684 -5.031 19.953 1 32.75 85 ALA B C 1
ATOM 1436 O O . ALA B 1 85 ? -5.062 -4.246 20.672 1 32.75 85 ALA B O 1
ATOM 1437 N N . ASN B 1 86 ? -5.027 -5.969 19.344 1 35.94 86 ASN B N 1
ATOM 1438 C CA . ASN B 1 86 ? -3.574 -5.93 19.484 1 35.94 86 ASN B CA 1
ATOM 1439 C C . ASN B 1 86 ? -2.943 -4.961 18.484 1 35.94 86 ASN B C 1
ATOM 1441 O O . ASN B 1 86 ? -1.725 -4.777 18.484 1 35.94 86 ASN B O 1
ATOM 1445 N N . LEU B 1 87 ? -3.471 -4.738 17.328 1 41.41 87 LEU B N 1
ATOM 1446 C CA . LEU B 1 87 ? -3.102 -3.562 16.547 1 41.41 87 LEU B CA 1
ATOM 1447 C C . LEU B 1 87 ? -3.033 -2.322 17.422 1 41.41 87 LEU B C 1
ATOM 1449 O O . LEU B 1 87 ? -2.324 -1.365 17.109 1 41.41 87 LEU B O 1
ATOM 1453 N N . LEU B 1 88 ? -3.99 -2.402 18.422 1 38.06 88 LEU B N 1
ATOM 1454 C CA . LEU B 1 88 ? -4.051 -1.347 19.422 1 38.06 88 LEU B CA 1
ATOM 1455 C C . LEU B 1 88 ? -2.686 -1.136 20.078 1 38.06 88 LEU B C 1
ATOM 1457 O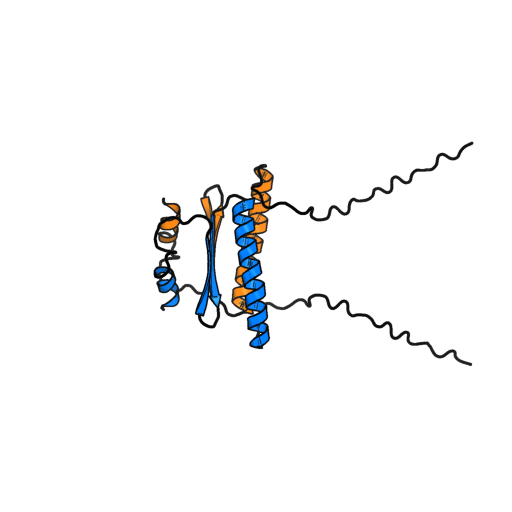 O . LEU B 1 88 ? -2.428 -0.082 20.656 1 38.06 88 LEU B O 1
ATOM 1461 N N . ILE B 1 89 ? -2.053 -2.221 20.25 1 41.72 89 ILE B N 1
ATOM 1462 C CA . ILE B 1 89 ? -0.813 -1.996 21 1 41.72 89 ILE B CA 1
ATOM 1463 C C . ILE B 1 89 ? 0.095 -1.059 20.203 1 41.72 89 ILE B C 1
ATOM 1465 O O . ILE B 1 89 ? 0.991 -0.428 20.766 1 41.72 89 ILE B O 1
ATOM 1469 N N . PHE B 1 90 ? -0.171 -1.111 18.953 1 41.66 90 PHE B N 1
ATOM 1470 C CA . PHE B 1 90 ? 0.712 -0.246 18.172 1 41.66 90 PHE B CA 1
ATOM 1471 C C . PHE B 1 90 ? 0.579 1.203 18.625 1 41.66 90 PHE B C 1
ATOM 1473 O O . PHE B 1 90 ? 1.566 1.941 18.656 1 41.66 90 PHE B O 1
ATOM 1480 N N . PHE B 1 91 ? -0.736 1.619 18.656 1 39.94 91 PHE B N 1
ATOM 1481 C CA . PHE B 1 91 ? -0.928 3.045 18.891 1 39.94 91 PHE B CA 1
ATOM 1482 C C . PHE B 1 91 ? -0.824 3.369 20.375 1 39.94 91 PHE B C 1
ATOM 1484 O O . PHE B 1 91 ? -0.982 4.523 20.781 1 39.94 91 PHE B O 1
ATOM 1491 N N . SER B 1 92 ? -0.971 2.438 21.062 1 32.94 92 SER B N 1
ATOM 1492 C CA . SER B 1 92 ? -1.073 2.859 22.469 1 32.94 92 SER B CA 1
ATOM 1493 C C . SER B 1 92 ? 0.237 3.469 22.953 1 32.94 92 SER B C 1
ATOM 1495 O O . SER B 1 92 ? 0.369 3.803 24.125 1 32.94 92 SER B O 1
ATOM 1497 N N . SER B 1 93 ? 1.265 3.699 22.156 1 29.23 93 SER B N 1
ATOM 1498 C CA . SER B 1 93 ? 2.143 4.395 23.078 1 29.23 93 SER B CA 1
ATOM 1499 C C . SER B 1 93 ? 1.663 5.82 23.328 1 29.23 93 SER B C 1
ATOM 1501 O O . SER B 1 93 ? 1.1 6.457 22.438 1 29.23 93 SER B O 1
#

InterPro domains:
  IPR002100 Transcription factor, MADS-box [PF00319] (25-72)
  IPR002100 Transcription factor, MADS-box [PR00404] (18-38)
  IPR002100 Transcription factor, MADS-box [PR00404] (38-53)
  IPR002100 Transcription factor, MADS-box [PR00404] (53-74)
  IPR002100 Transcription factor, MADS-box [PS00350] (18-72)
  IPR002100 Transcription factor, MADS-box [PS50066] (16-76)
  IPR002100 Transcription factor, MADS-box [SM00432] (16-75)
  IPR033896 MADS MEF2-like, N-terminal [cd00265] (17-74)
  IPR036879 Transcription factor, MADS-box superfamily [G3DSA:3.40.1810.10] (28-89)
  IPR036879 Transcription factor, MADS-box superfamily [SSF55455] (16-75)
  IPR050142 MADS-box/MEF2 Transcription Factor [PTHR48019] (18-74)

Radius of gyration: 24.14 Å; Cα contacts (8 Å, |Δi|>4): 215; chains: 2; bounding box: 21×73×88 Å

Solvent-accessible surface area (backbone atoms only — not comparable to full-atom values): 10994 Å² total; per-residue (Å²): 132,78,76,74,78,76,73,69,75,68,74,67,66,65,76,78,58,86,72,86,72,75,88,43,62,49,76,56,59,70,58,22,50,52,50,40,53,54,48,51,52,50,51,54,52,50,48,53,46,46,25,42,27,39,56,27,44,33,38,38,40,37,30,45,76,88,63,50,77,49,75,50,65,77,62,73,39,80,47,60,53,80,39,82,67,53,52,42,52,40,64,63,110,131,82,74,74,75,75,70,71,73,67,72,67,66,66,74,78,57,86,72,86,72,75,86,44,61,47,78,56,61,69,59,23,51,52,51,39,54,54,48,52,53,50,52,52,51,50,49,54,46,46,25,42,26,40,56,27,46,35,40,38,42,37,28,44,75,88,63,50,78,48,74,48,63,76,62,71,40,77,48,60,52,78,39,81,67,53,52,42,50,38,65,62,109

Nearest PDB structures (foldseek):
  3p57-assembly1_D  TM=9.560E-01  e=5.679E-06  Homo sapiens
  1egw-assembly1_B  TM=9.579E-01  e=6.941E-06  Homo sapiens
  1hbx-assembly1_A  TM=8.601E-01  e=2.721E-06  Homo sapiens
  1k6o-assembly1_C  TM=8.778E-01  e=6.941E-06  Homo sapiens
  1mnm-assembly1_B  TM=8.577E-01  e=2.025E-05  Saccharomyces cerevisiae